Protein AF-A0A386AY82-F1 (afdb_monomer_lite)

Foldseek 3Di:
DQPQPFDWFFFFQPVLLVVVLVVLVVVLVVLCVVLVHDPVLLVDLVSVLVSQVVVPDPCSVVLSVLQDADPPPRGGDLDPVSVVCSCPVPVDDDDPRRVVSSVSSVVSVVSVQQSVLSVQQVVQADPRGHGWRWDCCDDVVNHIFTVSRTPVSHDPDPSRVVRRDHPPPDDDDDDDDPPVVLVVVCVVVVPPVSVVCVVVVHDPVVVVVVVD

Structure (mmCIF, N/CA/C/O backbone):
data_AF-A0A386AY82-F1
#
_entry.id   AF-A0A386AY82-F1
#
loop_
_atom_site.group_PDB
_atom_site.id
_atom_site.type_symbol
_atom_site.label_atom_id
_atom_site.label_alt_id
_atom_site.label_comp_id
_atom_site.label_asym_id
_atom_site.label_entity_id
_atom_site.label_seq_id
_atom_site.pdbx_PDB_ins_code
_atom_site.Cartn_x
_atom_site.Cartn_y
_atom_site.Cartn_z
_atom_site.occupancy
_atom_site.B_iso_or_equiv
_atom_site.auth_seq_id
_atom_site.auth_comp_id
_atom_site.auth_asym_id
_atom_site.auth_atom_id
_atom_site.pdbx_PDB_model_num
ATOM 1 N N . MET A 1 1 ? -18.545 13.809 -19.427 1.00 38.91 1 MET A N 1
ATOM 2 C CA . MET A 1 1 ? -19.566 12.811 -19.806 1.00 38.91 1 MET A CA 1
ATOM 3 C C . MET A 1 1 ? -19.005 11.446 -19.431 1.00 38.91 1 MET A C 1
ATOM 5 O O . MET A 1 1 ? -18.115 10.969 -20.116 1.00 38.91 1 MET A O 1
ATOM 9 N N . PHE A 1 2 ? -19.396 10.885 -18.283 1.00 47.47 2 PHE A N 1
ATOM 10 C CA . PHE A 1 2 ? -18.975 9.532 -17.908 1.00 47.47 2 PHE A CA 1
ATOM 11 C C . PHE A 1 2 ? -19.868 8.563 -18.677 1.00 47.47 2 PHE A C 1
ATOM 13 O O . PHE A 1 2 ? -21.073 8.533 -18.432 1.00 47.47 2 PHE A O 1
ATOM 20 N N . VAL A 1 3 ? -19.319 7.820 -19.637 1.00 43.50 3 VAL A N 1
ATOM 21 C CA . VAL A 1 3 ? -20.054 6.690 -20.210 1.00 43.50 3 VAL A CA 1
ATOM 22 C C . VAL A 1 3 ? -20.162 5.669 -19.081 1.00 43.50 3 VAL A C 1
ATOM 24 O O . VAL A 1 3 ? -19.146 5.165 -18.607 1.00 43.50 3 VAL A O 1
ATOM 27 N N . GLY A 1 4 ? -21.376 5.449 -18.576 1.00 47.84 4 GLY A N 1
ATOM 28 C CA . GLY A 1 4 ? -21.656 4.522 -17.482 1.00 47.84 4 GLY A CA 1
ATOM 29 C C . GLY A 1 4 ? -21.489 3.076 -17.932 1.00 47.84 4 GLY A C 1
ATOM 30 O O . GLY A 1 4 ? -22.467 2.351 -18.046 1.00 47.84 4 GLY A O 1
ATOM 31 N N . ILE A 1 5 ? -20.258 2.659 -18.222 1.00 52.34 5 ILE A N 1
ATOM 32 C CA . ILE A 1 5 ? -19.927 1.255 -18.445 1.00 52.34 5 ILE A CA 1
ATOM 33 C C . ILE A 1 5 ? -19.782 0.630 -17.060 1.00 52.34 5 ILE A C 1
ATOM 35 O O . ILE A 1 5 ? -18.704 0.617 -16.467 1.00 52.34 5 ILE A O 1
ATOM 39 N N . THR A 1 6 ? -20.890 0.155 -16.502 1.00 55.31 6 THR A N 1
ATOM 40 C CA . THR A 1 6 ? -20.874 -0.712 -15.326 1.00 55.31 6 THR A CA 1
ATOM 41 C C . THR A 1 6 ? -20.584 -2.134 -15.792 1.00 55.31 6 THR A C 1
ATOM 43 O O . THR A 1 6 ? -21.477 -2.896 -16.154 1.00 55.31 6 THR A O 1
ATOM 46 N N . LEU A 1 7 ? -19.300 -2.502 -15.819 1.00 62.91 7 LEU A N 1
ATOM 47 C CA . LEU A 1 7 ? -18.918 -3.910 -15.939 1.00 62.91 7 LEU A CA 1
ATOM 48 C C . LEU A 1 7 ? -19.494 -4.682 -14.743 1.00 62.91 7 LEU A C 1
ATOM 50 O O . LEU A 1 7 ? -19.556 -4.153 -13.630 1.00 62.91 7 LEU A O 1
ATOM 54 N N . ARG A 1 8 ? -19.937 -5.922 -14.980 1.00 67.50 8 ARG A N 1
ATOM 55 C CA . ARG A 1 8 ? -20.526 -6.791 -13.951 1.00 67.50 8 ARG A CA 1
ATOM 56 C C . ARG A 1 8 ? -19.577 -6.864 -12.746 1.00 67.50 8 ARG A C 1
ATOM 58 O O . ARG A 1 8 ? -18.404 -7.195 -12.916 1.00 67.50 8 ARG A O 1
ATOM 65 N N . GLY A 1 9 ? -20.075 -6.511 -11.560 1.00 71.69 9 GLY A N 1
ATOM 66 C CA . GLY A 1 9 ? -19.282 -6.506 -10.333 1.00 71.69 9 GLY A CA 1
ATOM 67 C C . GLY A 1 9 ? -18.745 -7.897 -9.991 1.00 71.69 9 GLY A C 1
ATOM 68 O O . GLY A 1 9 ? -19.366 -8.914 -10.307 1.00 71.69 9 GLY A O 1
ATOM 69 N N . LEU A 1 10 ? -17.576 -7.949 -9.350 1.00 84.94 10 LEU A N 1
ATOM 70 C CA . LEU A 1 10 ? -16.993 -9.202 -8.863 1.00 84.94 10 LEU A CA 1
ATOM 71 C C . LEU A 1 10 ? -17.684 -9.637 -7.572 1.00 84.94 10 LEU A C 1
ATOM 73 O O . LEU A 1 10 ? -18.033 -8.799 -6.747 1.00 84.94 10 LEU A O 1
ATOM 77 N N . ARG A 1 11 ? -17.864 -10.943 -7.368 1.00 89.81 11 ARG A N 1
ATOM 78 C CA . ARG A 1 11 ? -18.430 -11.438 -6.111 1.00 89.81 11 ARG A CA 1
ATOM 79 C C . ARG A 1 11 ? -17.431 -11.230 -4.971 1.00 89.81 11 ARG A C 1
ATOM 81 O O . ARG A 1 11 ? -16.243 -11.514 -5.109 1.00 89.81 11 ARG A O 1
ATOM 88 N N . VAL A 1 12 ? -17.940 -10.745 -3.850 1.00 91.56 12 VAL A N 1
ATOM 89 C CA . VAL A 1 12 ? -17.204 -10.452 -2.624 1.00 91.56 12 VAL A CA 1
ATOM 90 C C . VAL A 1 12 ? -17.831 -11.238 -1.476 1.00 91.56 12 VAL A C 1
ATOM 92 O O . VAL A 1 12 ? -19.049 -11.265 -1.339 1.00 91.56 12 VAL A O 1
ATOM 95 N N . ASP A 1 13 ? -17.008 -11.888 -0.661 1.00 92.19 13 ASP A N 1
ATOM 96 C CA . ASP A 1 13 ? -17.429 -12.522 0.587 1.00 92.19 13 ASP A CA 1
ATOM 97 C C . ASP A 1 13 ? -17.560 -11.472 1.697 1.00 92.19 13 ASP A C 1
ATOM 99 O O . ASP A 1 13 ? -16.570 -11.048 2.292 1.00 92.19 13 ASP A O 1
ATOM 103 N N . GLU A 1 14 ? -18.786 -11.031 1.978 1.00 89.31 14 GLU A N 1
ATOM 104 C CA . GLU A 1 14 ? -19.054 -10.015 3.003 1.00 89.31 14 GLU A CA 1
ATOM 105 C C . GLU A 1 14 ? -18.580 -10.438 4.404 1.00 89.31 14 GLU A C 1
ATOM 107 O O . GLU A 1 14 ? -18.068 -9.601 5.151 1.00 89.31 14 GLU A O 1
ATOM 112 N N . ASN A 1 15 ? -18.660 -11.728 4.749 1.00 91.50 15 ASN A N 1
ATOM 113 C CA . ASN A 1 15 ? -18.187 -12.222 6.044 1.00 91.50 15 ASN A CA 1
ATOM 114 C C . ASN A 1 15 ? -16.661 -12.152 6.132 1.00 91.50 15 ASN A C 1
ATOM 116 O O . ASN A 1 15 ? -16.117 -11.654 7.120 1.00 91.50 15 ASN A O 1
ATOM 120 N N . GLY A 1 16 ? -15.972 -12.600 5.080 1.00 92.25 16 GLY A N 1
ATOM 121 C CA . GLY A 1 16 ? -14.522 -12.468 4.963 1.00 92.25 16 GLY A CA 1
ATOM 122 C C . GLY A 1 16 ? -14.066 -11.007 4.990 1.00 92.25 16 GLY A C 1
ATOM 123 O O . GLY A 1 16 ? -13.063 -10.684 5.625 1.00 92.25 16 GLY A O 1
ATOM 124 N N . LEU A 1 17 ? -14.831 -10.105 4.367 1.00 91.81 17 LEU A N 1
ATOM 125 C CA . LEU A 1 17 ? -14.551 -8.671 4.366 1.00 91.81 17 LEU A CA 1
ATOM 126 C C . LEU A 1 17 ? -14.674 -8.056 5.763 1.00 91.81 17 LEU A C 1
ATOM 128 O O . LEU A 1 17 ? -13.805 -7.287 6.167 1.00 91.81 17 LEU A O 1
ATOM 132 N N . ASN A 1 18 ? -15.736 -8.397 6.497 1.00 92.50 18 ASN A N 1
ATOM 133 C CA . ASN A 1 18 ? -15.942 -7.933 7.869 1.00 92.50 18 ASN A CA 1
ATOM 134 C C . ASN A 1 18 ? -14.833 -8.445 8.788 1.00 92.50 18 ASN A C 1
ATOM 136 O O . ASN A 1 18 ? -14.205 -7.650 9.480 1.00 92.50 18 ASN A O 1
ATOM 140 N N . LYS A 1 19 ? -14.502 -9.738 8.691 1.00 94.00 19 LYS A N 1
ATOM 141 C CA . LYS A 1 19 ? -13.393 -10.336 9.439 1.00 94.00 19 LYS A CA 1
ATOM 142 C C . LYS A 1 19 ? -12.065 -9.631 9.157 1.00 94.00 19 LYS A C 1
ATOM 144 O O . LYS A 1 19 ? -11.333 -9.309 10.086 1.00 94.00 19 LYS A O 1
ATOM 149 N N . PHE A 1 20 ? -11.770 -9.347 7.888 1.00 93.62 20 PHE A N 1
ATOM 150 C CA . PHE A 1 20 ? -10.576 -8.595 7.505 1.00 93.62 20 PHE A CA 1
ATOM 151 C C . PHE A 1 20 ? -10.553 -7.197 8.142 1.00 93.62 20 PHE A C 1
ATOM 153 O O . PHE A 1 20 ? -9.520 -6.758 8.644 1.00 93.62 20 PHE A O 1
ATOM 160 N N . VAL A 1 21 ? -11.684 -6.485 8.129 1.00 93.38 21 VAL A N 1
ATOM 161 C CA . VAL A 1 21 ? -11.788 -5.161 8.758 1.00 93.38 21 VAL A CA 1
ATOM 162 C C . VAL A 1 21 ? -11.545 -5.255 10.261 1.00 93.38 21 VAL A C 1
ATOM 164 O O . VAL A 1 21 ? -10.769 -4.453 10.777 1.00 93.38 21 VAL A O 1
ATOM 167 N N . ASP A 1 22 ? -12.137 -6.236 10.938 1.00 93.88 22 ASP A N 1
ATOM 168 C CA . ASP A 1 22 ? -11.963 -6.445 12.377 1.00 93.88 22 ASP A CA 1
ATOM 169 C C . ASP A 1 22 ? -10.497 -6.742 12.725 1.00 93.88 22 ASP A C 1
ATOM 171 O O . ASP A 1 22 ? -9.925 -6.077 13.588 1.00 93.88 22 ASP A O 1
ATOM 175 N N . GLU A 1 23 ? -9.845 -7.648 11.989 1.00 93.69 23 GLU A N 1
ATOM 176 C CA . GLU A 1 23 ? -8.419 -7.966 12.153 1.00 93.69 23 GLU A CA 1
ATOM 177 C C . GLU A 1 23 ? -7.533 -6.723 11.988 1.00 93.69 23 GLU A C 1
ATOM 179 O O . GLU A 1 23 ? -6.648 -6.458 12.807 1.00 93.69 23 GLU A O 1
ATOM 184 N N . GLN A 1 24 ? -7.788 -5.920 10.951 1.00 92.56 24 GLN A N 1
ATOM 185 C CA . GLN A 1 24 ? -7.043 -4.685 10.714 1.00 92.56 24 GLN A CA 1
ATOM 186 C C . GLN A 1 24 ? -7.337 -3.614 11.772 1.00 92.56 24 GLN A C 1
ATOM 188 O O . GLN A 1 24 ? -6.449 -2.835 12.113 1.00 92.56 24 GLN A O 1
ATOM 193 N N . GLN A 1 25 ? -8.549 -3.565 12.328 1.00 93.31 25 GLN A N 1
ATOM 194 C CA . GLN A 1 25 ? -8.880 -2.662 13.432 1.00 93.31 25 GLN A CA 1
ATOM 195 C C . GLN A 1 25 ? -8.195 -3.071 14.736 1.00 93.31 25 GLN A C 1
ATOM 197 O O . GLN A 1 25 ? -7.697 -2.197 15.443 1.00 93.31 25 GLN A O 1
ATOM 202 N N . THR A 1 26 ? -8.117 -4.368 15.038 1.00 93.88 26 THR A N 1
ATOM 203 C CA . THR A 1 26 ? -7.347 -4.869 16.182 1.00 93.88 26 THR A CA 1
ATOM 204 C C . THR A 1 26 ? -5.870 -4.534 16.019 1.00 93.88 26 THR A C 1
ATOM 206 O O . THR A 1 26 ? -5.278 -3.953 16.925 1.00 93.88 26 THR A O 1
ATOM 209 N N . GLN A 1 27 ? -5.294 -4.801 14.842 1.00 91.81 27 GLN A N 1
ATOM 210 C CA . GLN A 1 27 ? -3.908 -4.445 14.543 1.00 91.81 27 GLN A CA 1
ATOM 211 C C . GLN A 1 27 ? -3.669 -2.936 14.674 1.00 91.81 27 GLN A C 1
ATOM 213 O O . GLN A 1 27 ? -2.675 -2.515 15.260 1.00 91.81 27 GLN A O 1
ATOM 218 N N . LEU A 1 28 ? -4.588 -2.114 14.162 1.00 92.31 28 LEU A N 1
ATOM 219 C CA . LEU A 1 28 ? -4.514 -0.664 14.294 1.00 92.31 28 LEU A CA 1
ATOM 220 C C . LEU A 1 28 ? -4.487 -0.239 15.764 1.00 92.31 28 LEU A C 1
ATOM 222 O O . LEU A 1 28 ? -3.670 0.603 16.124 1.00 92.31 28 LEU A O 1
ATOM 226 N N . GLN A 1 29 ? -5.349 -0.818 16.603 1.00 91.31 29 GLN A N 1
ATOM 227 C CA . GLN A 1 29 ? -5.393 -0.498 18.027 1.00 91.31 29 GLN A CA 1
ATOM 228 C C . GLN A 1 29 ? -4.091 -0.892 18.732 1.00 91.31 29 GLN A C 1
ATOM 230 O O . GLN A 1 29 ? -3.525 -0.069 19.440 1.00 91.31 29 GLN A O 1
ATOM 235 N N . THR A 1 30 ? -3.560 -2.088 18.466 1.00 91.44 30 THR A N 1
ATOM 236 C CA . THR A 1 30 ? -2.274 -2.528 19.026 1.00 91.44 30 THR A CA 1
ATOM 237 C C . THR A 1 30 ? -1.139 -1.568 18.672 1.00 91.44 30 THR A C 1
ATOM 239 O O . THR A 1 30 ? -0.363 -1.178 19.538 1.00 91.44 30 THR A O 1
ATOM 242 N N . GLU A 1 31 ? -1.045 -1.141 17.412 1.00 89.00 31 GLU A N 1
ATOM 243 C CA . GLU A 1 31 ? 0.008 -0.215 16.983 1.00 89.00 31 GLU A CA 1
ATOM 244 C C . GLU A 1 31 ? -0.177 1.194 17.574 1.00 89.00 31 GLU A C 1
ATOM 246 O O . GLU A 1 31 ? 0.807 1.852 17.919 1.00 89.00 31 GLU A O 1
ATOM 251 N N . LEU A 1 32 ? -1.425 1.654 17.733 1.00 89.31 32 LEU A N 1
ATOM 252 C CA . LEU A 1 32 ? -1.748 2.910 18.417 1.00 89.31 32 LEU A CA 1
ATOM 253 C C . LEU A 1 32 ? -1.325 2.871 19.891 1.00 89.31 32 LEU A C 1
ATOM 255 O O . LEU A 1 32 ? -0.676 3.813 20.353 1.00 89.31 32 LEU A O 1
ATOM 259 N N . ASP A 1 33 ? -1.622 1.772 20.588 1.00 88.81 33 ASP A N 1
ATOM 260 C CA . ASP A 1 33 ? -1.243 1.551 21.986 1.00 88.81 33 ASP A CA 1
ATOM 261 C C . ASP A 1 33 ? 0.286 1.497 22.136 1.00 88.81 33 ASP A C 1
ATOM 263 O O . ASP A 1 33 ? 0.849 2.145 23.017 1.00 88.81 33 ASP A O 1
ATOM 267 N N . CYS A 1 34 ? 0.989 0.819 21.220 1.00 85.19 34 CYS A N 1
ATOM 268 C CA . CYS A 1 34 ? 2.456 0.774 21.197 1.00 85.19 34 CYS A CA 1
ATOM 269 C C . CYS A 1 34 ? 3.118 2.134 20.917 1.00 85.19 34 CYS A C 1
ATOM 271 O O . CYS A 1 34 ? 4.262 2.349 21.320 1.00 85.19 34 CYS A O 1
ATOM 273 N N . LEU A 1 35 ? 2.442 3.036 20.202 1.00 83.25 35 LEU A N 1
ATOM 274 C CA . LEU A 1 35 ? 2.878 4.423 19.994 1.00 83.25 35 LEU A CA 1
ATOM 275 C C . LEU A 1 35 ? 2.404 5.368 21.110 1.00 83.25 35 LEU A C 1
ATOM 277 O O . LEU A 1 35 ? 2.786 6.541 21.123 1.00 83.25 35 LEU A O 1
ATOM 281 N N . GLY A 1 36 ? 1.548 4.887 22.016 1.00 84.44 36 GLY A N 1
ATOM 282 C CA . GLY A 1 36 ? 0.899 5.686 23.050 1.00 84.44 36 GLY A CA 1
ATOM 283 C C . GLY A 1 36 ? 0.005 6.793 22.491 1.00 84.44 36 GLY A C 1
ATOM 284 O O . GLY A 1 36 ? -0.171 7.814 23.149 1.00 84.44 36 GLY A O 1
ATOM 285 N N . CYS A 1 37 ? -0.509 6.648 21.266 1.00 84.75 37 CYS A N 1
ATOM 286 C CA . CYS A 1 37 ? -1.218 7.711 20.555 1.00 84.75 37 CYS A CA 1
ATOM 287 C C . CYS A 1 37 ? -2.669 7.335 20.243 1.00 84.75 37 CYS A C 1
ATOM 289 O O . CYS A 1 37 ? -3.034 6.174 20.095 1.00 84.75 37 CYS A O 1
ATOM 291 N N . THR A 1 38 ? -3.516 8.346 20.099 1.00 87.88 38 THR A N 1
ATOM 292 C CA . THR A 1 38 ? -4.919 8.186 19.712 1.00 87.88 38 THR A CA 1
ATOM 293 C C . THR A 1 38 ? -5.098 8.306 18.201 1.00 87.88 38 THR A C 1
ATOM 295 O O . THR A 1 38 ? -4.353 9.001 17.503 1.00 87.88 38 THR A O 1
ATOM 298 N N . LEU A 1 39 ? -6.1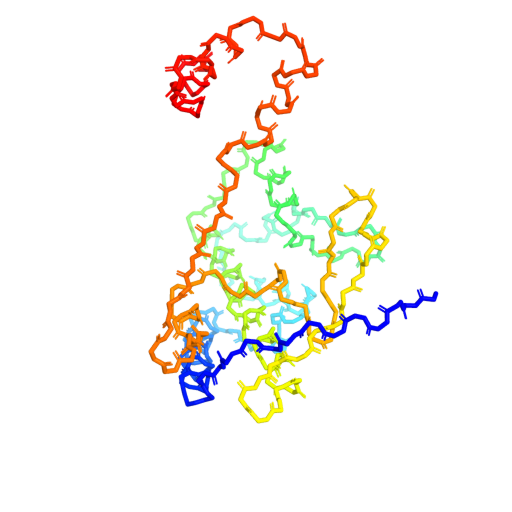84 7.726 17.684 1.00 84.19 39 LEU A N 1
ATOM 299 C CA . LEU A 1 39 ? -6.560 7.851 16.273 1.00 84.19 39 LEU A CA 1
ATOM 300 C C . LEU A 1 39 ? -6.694 9.320 15.820 1.00 84.19 39 LEU A C 1
ATOM 302 O O . LEU A 1 39 ? -6.373 9.663 14.681 1.00 84.19 39 LEU A O 1
ATOM 306 N N . GLN A 1 40 ? -7.153 10.215 16.702 1.00 84.50 40 GLN A N 1
ATOM 307 C CA . GLN A 1 40 ? -7.250 11.643 16.391 1.00 84.50 40 GLN A CA 1
ATOM 308 C C . GLN A 1 40 ? -5.880 12.311 16.245 1.00 84.50 40 GLN A C 1
ATOM 310 O O . GLN A 1 40 ? -5.743 13.234 15.440 1.00 84.50 40 GLN A O 1
ATOM 315 N N . GLN A 1 41 ? -4.885 11.870 17.020 1.00 83.69 41 GLN A N 1
ATOM 316 C CA . GLN A 1 41 ? -3.528 12.399 16.934 1.00 83.69 41 GLN A CA 1
ATOM 317 C C . GLN A 1 41 ? -2.862 11.982 15.623 1.00 83.69 41 GLN A C 1
ATOM 319 O O . GLN A 1 41 ? -2.288 12.828 14.948 1.00 83.69 41 GLN A O 1
ATOM 324 N N . VAL A 1 42 ? -3.025 10.729 15.192 1.00 81.81 42 VAL A N 1
ATOM 325 C CA . VAL A 1 42 ? -2.407 10.231 13.948 1.00 81.81 42 VAL A CA 1
ATOM 326 C C . VAL A 1 42 ? -3.017 10.848 12.685 1.00 81.81 42 VAL A C 1
ATOM 328 O O . VAL A 1 42 ? -2.316 11.073 11.696 1.00 81.81 42 VAL A O 1
ATOM 331 N N . ASN A 1 43 ? -4.313 11.166 12.714 1.00 82.00 43 ASN A N 1
ATOM 332 C CA . ASN A 1 43 ? -5.008 11.784 11.581 1.00 82.00 43 ASN A CA 1
ATOM 333 C C . ASN A 1 43 ? -4.609 13.244 11.318 1.00 82.00 43 ASN A C 1
ATOM 335 O O . ASN A 1 43 ? -4.928 13.780 10.258 1.00 82.00 43 ASN A O 1
ATOM 339 N N . SER A 1 44 ? -3.922 13.903 12.255 1.00 84.56 44 SER A N 1
ATOM 340 C CA . SER A 1 44 ? -3.467 15.283 12.098 1.00 84.56 44 SER A CA 1
ATOM 341 C C . SER A 1 44 ? -1.956 15.355 12.233 1.00 84.56 44 SER A C 1
ATOM 343 O O . SER A 1 44 ? -1.410 15.086 13.297 1.00 84.56 44 SER A O 1
ATOM 345 N N . SER A 1 45 ? -1.271 15.808 11.181 1.00 81.00 45 SER A N 1
ATOM 346 C CA . SER A 1 45 ? 0.187 15.977 11.207 1.00 81.00 45 SER A CA 1
ATOM 347 C C . SER A 1 45 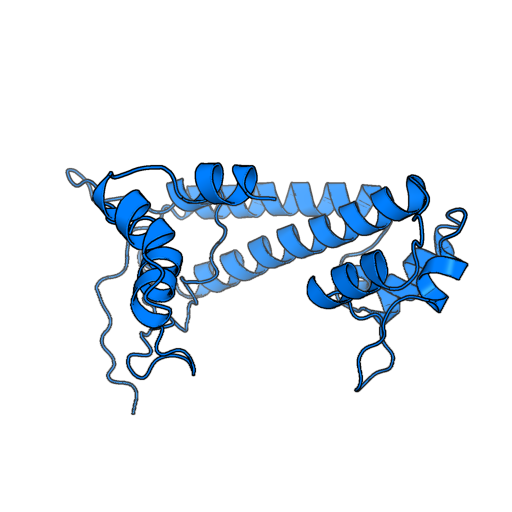? 0.664 16.873 12.359 1.00 81.00 45 SER A C 1
ATOM 349 O O . SER A 1 45 ? 1.733 16.632 12.904 1.00 81.00 45 SER A O 1
ATOM 351 N N . GLN A 1 46 ? -0.133 17.870 12.767 1.00 83.81 46 GLN A N 1
ATOM 352 C CA . GLN A 1 46 ? 0.186 18.747 13.904 1.00 83.81 46 GLN A CA 1
ATOM 353 C C . GLN A 1 46 ? 0.053 18.025 15.246 1.00 83.81 46 GLN A C 1
ATOM 355 O O . GLN A 1 46 ? 0.924 18.145 16.103 1.00 83.81 46 GLN A O 1
ATOM 360 N N . LYS A 1 47 ? -1.031 17.260 15.433 1.00 86.88 47 LYS A N 1
ATOM 361 C CA . LYS A 1 47 ? -1.247 16.505 16.674 1.00 86.88 47 LYS A CA 1
ATOM 362 C C . LYS A 1 47 ? -0.248 15.354 16.811 1.00 86.88 47 LYS A C 1
ATOM 364 O O . LYS A 1 47 ? 0.201 15.085 17.919 1.00 86.88 47 LYS A O 1
ATOM 369 N N . LEU A 1 48 ? 0.125 14.720 15.698 1.00 84.62 48 LEU A N 1
ATOM 370 C CA . LEU A 1 48 ? 1.174 13.707 15.666 1.00 84.62 48 LEU A CA 1
ATOM 371 C C . LEU A 1 48 ? 2.536 14.309 16.027 1.00 84.62 48 LEU A C 1
ATOM 373 O O . LEU A 1 48 ? 3.240 13.734 16.845 1.00 84.62 48 LEU A O 1
ATOM 377 N N . GLU A 1 49 ? 2.891 15.475 15.478 1.00 85.12 49 GLU A N 1
ATOM 378 C CA . GLU A 1 49 ? 4.130 16.167 15.859 1.00 85.12 49 GLU A CA 1
ATOM 379 C C . GLU A 1 49 ? 4.164 16.475 17.360 1.00 85.12 49 GLU A C 1
ATOM 381 O O . GLU A 1 49 ? 5.160 16.192 18.022 1.00 85.12 49 GLU A O 1
ATOM 386 N N . ALA A 1 50 ? 3.073 17.024 17.904 1.00 85.94 50 ALA A N 1
ATOM 387 C CA . ALA A 1 50 ? 2.975 17.325 19.328 1.00 85.94 50 ALA A CA 1
ATOM 388 C C . ALA A 1 50 ? 3.156 16.066 20.191 1.00 85.94 50 ALA A C 1
ATOM 390 O O . ALA A 1 50 ? 3.877 16.106 21.184 1.00 85.94 50 ALA A O 1
ATOM 391 N N . HIS A 1 51 ? 2.560 14.944 19.778 1.00 85.75 51 HIS A N 1
ATOM 392 C CA . HIS A 1 51 ? 2.716 13.656 20.455 1.00 85.75 51 HIS A CA 1
ATOM 393 C C . HIS A 1 51 ? 4.159 13.139 20.400 1.00 85.75 51 HIS A C 1
ATOM 395 O O . HIS A 1 51 ? 4.717 12.753 21.421 1.00 85.75 51 HIS A O 1
ATOM 401 N N . LEU A 1 52 ? 4.807 13.194 19.233 1.00 82.31 52 LEU A N 1
ATOM 402 C CA . LEU A 1 52 ? 6.195 12.744 19.074 1.00 82.31 52 LEU A CA 1
ATOM 403 C C . LEU A 1 52 ? 7.176 13.545 19.945 1.00 82.31 52 LEU A C 1
ATOM 405 O O . LEU A 1 52 ? 8.126 12.967 20.466 1.00 82.31 52 LEU A O 1
ATOM 409 N N . ARG A 1 53 ? 6.928 14.845 20.159 1.00 83.44 53 ARG A N 1
ATOM 410 C CA . ARG A 1 53 ? 7.714 15.668 21.098 1.00 83.44 53 ARG A CA 1
ATOM 411 C C . ARG A 1 53 ? 7.509 15.260 22.557 1.00 83.44 53 ARG A C 1
ATOM 413 O O . ARG A 1 53 ? 8.438 15.335 23.349 1.00 83.44 53 ARG A O 1
ATOM 420 N N . GLN A 1 54 ? 6.306 14.813 22.918 1.00 85.00 54 GLN A N 1
ATOM 421 C CA . GLN A 1 54 ? 5.990 14.381 24.283 1.00 85.00 54 GLN A CA 1
ATOM 422 C C . GLN A 1 54 ? 6.625 13.035 24.651 1.00 85.00 54 GLN A C 1
ATOM 424 O O . GLN A 1 54 ? 6.881 12.798 25.827 1.00 85.00 54 GLN A O 1
ATOM 429 N N . LEU A 1 55 ? 6.917 12.171 23.671 1.00 77.69 55 LEU A N 1
ATOM 430 C CA . LEU A 1 55 ? 7.494 10.840 23.905 1.00 77.69 55 LEU A CA 1
ATOM 431 C C . LEU A 1 55 ? 8.943 10.861 24.434 1.00 77.69 55 LEU A C 1
ATOM 433 O O . LEU A 1 55 ? 9.479 9.800 24.740 1.00 77.69 55 LEU A O 1
ATOM 437 N N . ASN A 1 56 ? 9.570 12.040 24.560 1.00 73.88 56 ASN A N 1
ATOM 438 C CA . ASN A 1 56 ? 10.919 12.255 25.104 1.00 73.88 56 ASN A CA 1
ATOM 439 C C . ASN A 1 56 ? 11.975 11.267 24.561 1.00 73.88 56 ASN A C 1
ATOM 441 O O . ASN A 1 56 ? 12.849 10.786 25.283 1.00 73.88 56 ASN A O 1
ATOM 445 N N . ILE A 1 57 ? 11.862 10.933 23.272 1.00 79.25 57 ILE A N 1
ATOM 446 C CA . ILE A 1 57 ? 12.779 10.030 22.575 1.00 79.25 57 ILE A CA 1
ATOM 447 C C . ILE A 1 57 ? 14.083 10.781 22.301 1.00 79.25 57 ILE A C 1
ATOM 449 O O . ILE A 1 57 ? 14.073 11.891 21.759 1.00 79.25 57 ILE A O 1
ATOM 453 N N . ASN A 1 58 ? 15.218 10.159 22.623 1.00 76.62 58 ASN A N 1
ATOM 454 C CA . ASN A 1 58 ? 16.527 10.765 22.406 1.00 76.62 58 ASN A CA 1
ATOM 455 C C . ASN A 1 58 ? 16.741 11.105 20.918 1.00 76.62 58 ASN A C 1
ATOM 457 O O . ASN A 1 58 ? 16.647 10.243 20.043 1.00 76.62 58 ASN A O 1
ATOM 461 N N . GLY A 1 59 ? 17.017 12.381 20.638 1.00 77.94 59 GLY A N 1
ATOM 462 C CA . GLY A 1 59 ? 17.239 12.902 19.290 1.00 77.94 59 GLY A CA 1
ATOM 463 C C . GLY A 1 59 ? 15.974 13.280 18.511 1.00 77.94 59 GLY A C 1
ATOM 464 O O . GLY A 1 59 ? 16.103 13.915 17.463 1.00 77.94 59 GLY A O 1
ATOM 465 N N . MET A 1 60 ? 14.767 12.983 19.010 1.00 82.81 60 MET A N 1
ATOM 466 C CA . MET A 1 60 ? 13.515 13.242 18.282 1.00 82.81 60 MET A CA 1
ATOM 467 C C . MET A 1 60 ? 13.278 14.733 18.029 1.00 82.81 60 MET A C 1
ATOM 469 O O . MET A 1 60 ? 12.894 15.111 16.926 1.00 82.81 60 MET A O 1
ATOM 473 N N . ASP A 1 61 ? 13.581 15.608 18.990 1.00 82.31 61 ASP A N 1
ATOM 474 C CA . ASP A 1 61 ? 13.423 17.054 18.788 1.00 82.31 61 ASP A CA 1
ATOM 475 C C . ASP A 1 61 ? 14.304 17.591 17.661 1.00 82.31 61 ASP A C 1
ATOM 477 O O . ASP A 1 61 ? 13.832 18.371 16.828 1.00 82.31 61 ASP A O 1
ATOM 481 N N . LYS A 1 62 ? 15.557 17.126 17.591 1.00 82.94 62 LYS A N 1
ATOM 482 C CA . LYS A 1 62 ? 16.478 17.466 16.502 1.00 82.94 62 LYS A CA 1
ATOM 483 C C . LYS A 1 62 ? 15.952 16.932 15.167 1.00 82.94 62 LYS A C 1
ATOM 485 O O . LYS A 1 62 ? 15.961 17.661 14.178 1.00 82.94 62 LYS A O 1
ATOM 490 N N . CYS A 1 63 ? 15.425 15.705 15.150 1.00 83.00 63 CYS A N 1
ATOM 491 C CA . CYS A 1 63 ? 14.800 15.125 13.959 1.00 83.00 63 CYS A CA 1
ATOM 492 C C . CYS A 1 63 ? 13.621 15.977 13.473 1.00 83.00 63 CYS A C 1
ATOM 494 O O . CYS A 1 63 ? 13.566 16.333 12.303 1.00 83.00 63 CYS A O 1
ATOM 496 N N . LEU A 1 64 ? 12.704 16.358 14.366 1.00 83.75 64 LEU A N 1
ATOM 497 C CA . LEU A 1 64 ? 11.501 17.130 14.030 1.00 83.75 64 LEU A CA 1
ATOM 498 C C . LEU A 1 64 ? 11.790 18.576 13.601 1.00 83.75 64 LEU A C 1
ATOM 500 O O . LEU A 1 64 ? 10.979 19.180 12.889 1.00 83.75 64 LEU A O 1
ATOM 504 N N . GLN A 1 65 ? 12.908 19.149 14.051 1.00 84.00 65 GLN A N 1
ATOM 505 C CA . GLN A 1 65 ? 13.389 20.457 13.596 1.00 84.00 65 GLN A CA 1
ATOM 506 C C . GLN A 1 65 ? 13.921 20.396 12.162 1.00 84.00 65 GLN A C 1
ATOM 508 O O . GLN A 1 65 ? 13.602 21.272 11.362 1.00 84.00 65 GLN A O 1
ATOM 513 N N . LEU A 1 66 ? 14.689 19.354 11.837 1.00 83.38 66 LEU A N 1
ATOM 514 C CA . LEU A 1 66 ? 15.273 19.152 10.508 1.00 83.38 66 LEU A CA 1
ATOM 515 C C . LEU A 1 66 ? 14.281 18.533 9.505 1.00 83.38 66 LEU A C 1
ATOM 517 O O . LEU A 1 66 ? 14.520 18.557 8.299 1.00 83.38 66 LEU A O 1
ATOM 521 N N . TRP A 1 67 ? 13.163 17.982 9.987 1.00 85.50 67 TRP A N 1
ATOM 522 C CA . TRP A 1 67 ? 12.192 17.278 9.156 1.00 85.50 67 TRP A CA 1
ATOM 523 C C . TRP A 1 67 ? 11.543 18.192 8.099 1.00 85.50 67 TRP A C 1
ATOM 525 O O . TRP A 1 67 ? 11.079 19.292 8.433 1.00 85.50 67 TRP A O 1
ATOM 535 N N . PRO A 1 68 ? 11.412 17.736 6.838 1.00 85.06 68 PRO A N 1
ATOM 536 C CA . PRO A 1 68 ? 10.812 18.522 5.766 1.00 85.06 68 PRO A CA 1
ATOM 537 C C . PRO A 1 68 ? 9.370 18.931 6.076 1.00 85.06 68 PRO A C 1
ATOM 539 O O . PRO A 1 68 ? 8.555 18.162 6.590 1.00 85.06 68 PRO A O 1
ATOM 542 N N . ARG A 1 69 ? 9.020 20.171 5.731 1.00 86.56 69 ARG A N 1
ATOM 543 C CA . ARG A 1 69 ? 7.692 20.740 5.990 1.00 86.56 69 ARG A CA 1
ATOM 544 C C . ARG A 1 69 ? 6.897 20.919 4.703 1.00 86.56 69 ARG A C 1
ATOM 546 O O . ARG A 1 69 ? 7.431 21.219 3.640 1.00 86.56 69 ARG A O 1
ATOM 553 N N . THR A 1 70 ? 5.582 20.779 4.816 1.00 83.25 70 THR A N 1
ATOM 554 C CA . THR A 1 70 ? 4.640 21.072 3.731 1.00 83.25 70 THR A CA 1
ATOM 555 C C . THR A 1 70 ? 4.636 22.566 3.389 1.00 83.25 70 THR A C 1
ATOM 557 O O . THR A 1 70 ? 4.643 23.417 4.282 1.00 83.25 70 THR A O 1
ATOM 560 N N . LYS A 1 71 ? 4.556 22.894 2.090 1.00 78.69 71 LYS A N 1
ATOM 561 C CA . LYS A 1 71 ? 4.574 24.283 1.585 1.00 78.69 71 LYS A CA 1
ATOM 562 C C . LYS A 1 71 ? 3.429 25.145 2.136 1.00 78.69 71 LYS A C 1
ATOM 564 O O . LYS A 1 71 ? 3.624 26.327 2.388 1.00 78.69 71 LYS A O 1
ATOM 569 N N . ASN A 1 72 ? 2.257 24.545 2.358 1.00 68.38 72 ASN A N 1
ATOM 570 C CA . ASN A 1 72 ? 1.023 25.290 2.629 1.00 68.38 72 ASN A CA 1
ATOM 571 C C . ASN A 1 72 ? 0.686 25.449 4.118 1.00 68.38 72 ASN A C 1
ATOM 573 O O . ASN A 1 72 ? -0.111 26.314 4.459 1.00 68.38 72 ASN A O 1
ATOM 577 N N . ALA A 1 73 ? 1.248 24.626 5.010 1.00 63.81 73 ALA A N 1
ATOM 578 C CA . ALA A 1 73 ? 0.817 24.606 6.412 1.00 63.81 73 ALA A CA 1
ATOM 579 C C . ALA A 1 73 ? 1.963 24.501 7.431 1.00 63.81 73 ALA A C 1
ATOM 581 O O . ALA A 1 73 ? 1.692 24.387 8.625 1.00 63.81 73 ALA A O 1
ATOM 582 N N . ARG A 1 74 ? 3.235 24.491 6.986 1.00 72.00 74 ARG A N 1
ATOM 583 C CA . ARG A 1 74 ? 4.428 24.235 7.830 1.00 72.00 74 ARG A CA 1
ATOM 584 C C . ARG A 1 74 ? 4.326 22.960 8.690 1.00 72.00 74 ARG A C 1
ATOM 586 O O . ARG A 1 74 ? 5.083 22.769 9.638 1.00 72.00 74 ARG A O 1
ATOM 593 N N . GLN A 1 75 ? 3.398 22.069 8.357 1.00 82.94 75 GLN A N 1
ATOM 594 C CA . GLN A 1 75 ? 3.216 20.775 9.008 1.00 82.94 75 GLN A CA 1
ATOM 595 C C . GLN A 1 75 ? 4.291 19.806 8.525 1.00 82.94 75 GLN A C 1
ATOM 597 O O . GLN A 1 75 ? 4.766 19.957 7.396 1.00 82.94 75 GLN A O 1
ATOM 602 N N . LEU A 1 76 ? 4.627 18.800 9.336 1.00 82.38 76 LEU A N 1
ATOM 603 C CA . LEU A 1 76 ? 5.507 17.709 8.913 1.00 82.38 76 LEU A CA 1
ATOM 604 C C . LEU A 1 76 ? 5.019 17.106 7.591 1.00 82.38 76 LEU A C 1
ATOM 606 O O . LEU A 1 76 ? 3.856 16.704 7.465 1.00 82.38 76 LEU A O 1
ATOM 610 N N . ALA A 1 77 ? 5.908 17.050 6.603 1.00 84.69 77 ALA A N 1
ATOM 611 C CA . ALA A 1 77 ? 5.663 16.329 5.368 1.00 84.69 77 ALA A CA 1
ATOM 612 C C . ALA A 1 77 ? 5.887 14.837 5.642 1.00 84.69 77 ALA A C 1
ATOM 614 O O . ALA A 1 77 ? 7.006 14.394 5.861 1.00 84.69 77 ALA A O 1
ATOM 615 N N . LEU A 1 78 ? 4.800 14.069 5.690 1.00 79.38 78 LEU A N 1
ATOM 616 C CA . LEU A 1 78 ? 4.817 12.645 6.053 1.00 79.38 78 LEU A CA 1
ATOM 617 C C . LEU A 1 78 ? 4.662 11.741 4.823 1.00 79.38 78 LEU A C 1
ATOM 619 O O . LEU A 1 78 ? 4.156 10.627 4.940 1.00 79.38 78 LEU A O 1
ATOM 623 N N . SER A 1 79 ? 5.018 12.254 3.644 1.00 79.88 79 SER A N 1
ATOM 624 C CA . SER A 1 79 ? 5.014 11.476 2.408 1.00 79.88 79 SER A CA 1
ATOM 625 C C . SER A 1 79 ? 6.291 10.643 2.294 1.00 79.88 79 SER A C 1
ATOM 627 O O . SER A 1 79 ? 7.290 10.924 2.961 1.00 79.88 79 SER A O 1
ATOM 629 N N . ALA A 1 80 ? 6.261 9.613 1.449 1.00 77.00 80 ALA A N 1
ATOM 630 C CA . ALA A 1 80 ? 7.434 8.779 1.202 1.00 77.00 80 ALA A CA 1
ATOM 631 C C . ALA A 1 80 ? 8.589 9.599 0.604 1.00 77.00 80 ALA A C 1
ATOM 633 O O . ALA A 1 80 ? 9.740 9.405 0.980 1.00 77.00 80 ALA A O 1
ATOM 634 N N . GLU A 1 81 ? 8.276 10.564 -0.261 1.00 81.12 81 GLU A N 1
ATOM 635 C CA . GLU A 1 81 ? 9.251 11.464 -0.884 1.00 81.12 81 GLU A CA 1
ATOM 636 C C . GLU A 1 81 ? 9.919 12.357 0.161 1.00 81.12 81 GLU A C 1
ATOM 638 O O . GLU A 1 81 ? 11.131 12.531 0.139 1.00 81.12 81 GLU A O 1
ATOM 643 N N . ALA A 1 82 ? 9.142 12.883 1.111 1.00 82.00 82 ALA A N 1
ATOM 644 C CA . ALA A 1 82 ? 9.669 13.694 2.199 1.00 82.00 82 ALA A CA 1
ATOM 645 C C . ALA A 1 82 ? 10.589 12.877 3.122 1.00 82.00 82 ALA A C 1
ATOM 647 O O . ALA A 1 82 ? 11.644 13.358 3.527 1.00 82.00 82 ALA A O 1
ATOM 648 N N . LEU A 1 83 ? 10.227 11.623 3.415 1.00 79.38 83 LEU A N 1
ATOM 649 C CA . LEU A 1 83 ? 11.097 10.712 4.159 1.00 79.38 83 LEU A CA 1
ATOM 650 C C . LEU A 1 83 ? 12.407 10.447 3.404 1.00 79.38 83 LEU A C 1
ATOM 652 O O . LEU A 1 83 ? 13.475 10.518 4.002 1.00 79.38 83 LEU A O 1
ATOM 656 N N . GLN A 1 84 ? 12.334 10.157 2.103 1.00 79.00 84 GLN A N 1
ATOM 657 C CA . GLN A 1 84 ? 13.524 9.936 1.281 1.00 79.00 84 GLN A CA 1
ATOM 658 C C . GLN A 1 84 ? 14.409 11.181 1.243 1.00 79.00 84 GLN A C 1
ATOM 660 O O . GLN A 1 84 ? 15.599 11.076 1.525 1.00 79.00 84 GLN A O 1
ATOM 665 N N . GLU A 1 85 ? 13.841 12.359 0.973 1.00 81.62 85 GLU A N 1
ATOM 666 C CA . GLU A 1 85 ? 14.594 13.615 0.995 1.00 81.62 85 GLU A CA 1
ATOM 667 C C . GLU A 1 85 ? 15.314 13.783 2.337 1.00 81.62 85 GLU A C 1
ATOM 669 O O . GLU A 1 85 ? 16.511 14.044 2.356 1.00 81.62 85 GLU A O 1
ATOM 674 N N . PHE A 1 86 ? 14.624 13.558 3.457 1.00 82.12 86 PHE A N 1
ATOM 675 C CA . PHE A 1 86 ? 15.222 13.669 4.785 1.00 82.12 86 PHE A CA 1
ATOM 676 C C . PHE A 1 86 ? 16.396 12.701 5.003 1.00 82.12 86 PHE A C 1
ATOM 678 O O . PHE A 1 86 ? 17.443 13.114 5.497 1.00 82.12 86 PHE A O 1
ATOM 685 N N . LEU A 1 87 ? 16.250 11.435 4.600 1.00 78.44 87 LEU A N 1
ATOM 686 C CA . LEU A 1 87 ? 17.301 10.421 4.747 1.00 78.44 87 LEU A CA 1
ATOM 687 C C . LEU A 1 87 ? 18.542 10.725 3.891 1.00 78.44 87 LEU A C 1
ATOM 689 O O . LEU A 1 87 ? 19.659 10.449 4.323 1.00 78.44 87 LEU A O 1
ATOM 693 N N . PHE A 1 88 ? 18.364 11.301 2.699 1.00 77.19 88 PHE A N 1
ATOM 694 C CA . PHE A 1 88 ? 19.461 11.531 1.750 1.00 77.19 88 PHE A CA 1
ATOM 695 C C . PHE A 1 88 ? 20.122 12.913 1.857 1.00 77.19 88 PHE A C 1
ATOM 697 O O . PHE A 1 88 ? 21.217 13.095 1.331 1.00 77.19 88 PHE A O 1
ATOM 704 N N . LYS A 1 89 ? 19.491 13.896 2.510 1.00 72.00 89 LYS A N 1
ATOM 705 C CA . LYS A 1 89 ? 19.947 15.295 2.456 1.00 72.00 89 LYS A CA 1
ATOM 706 C C . LYS A 1 89 ? 21.173 15.607 3.313 1.00 72.00 89 LYS A C 1
ATOM 708 O O . LYS A 1 89 ? 21.915 16.506 2.940 1.00 72.00 89 LYS A O 1
ATOM 713 N N . GLU A 1 90 ? 21.416 14.899 4.422 1.00 58.22 90 GLU A N 1
ATOM 714 C CA . GLU A 1 90 ? 22.448 15.333 5.389 1.00 58.22 90 GLU A CA 1
ATOM 715 C C . GLU A 1 90 ? 23.317 14.230 6.030 1.00 58.22 90 GLU A C 1
ATOM 717 O O . GLU A 1 90 ? 23.931 14.483 7.064 1.00 58.22 90 GLU A O 1
ATOM 722 N N . ASN A 1 91 ? 23.402 13.005 5.484 1.00 60.91 91 ASN A N 1
ATOM 723 C CA . ASN A 1 91 ? 24.024 11.869 6.208 1.00 60.91 91 ASN A CA 1
ATOM 724 C C . ASN A 1 91 ? 23.484 11.750 7.652 1.00 60.91 91 ASN A C 1
ATOM 726 O O . ASN A 1 91 ? 24.190 11.368 8.588 1.00 60.91 91 ASN A O 1
ATOM 730 N N . PHE A 1 92 ? 22.227 12.154 7.850 1.00 66.81 92 PHE A N 1
ATOM 731 C CA . PHE A 1 92 ? 21.629 12.244 9.165 1.00 66.81 92 PHE A CA 1
ATOM 732 C C . PHE A 1 92 ? 21.221 10.840 9.605 1.00 66.81 92 PHE A C 1
ATOM 734 O O . PHE A 1 92 ? 20.213 10.291 9.160 1.00 66.81 92 PHE A O 1
ATOM 741 N N . CYS A 1 93 ? 22.018 10.247 10.489 1.00 67.50 93 CYS A N 1
ATOM 742 C CA . CYS A 1 93 ? 21.681 8.973 11.102 1.00 67.50 93 CYS A CA 1
ATOM 743 C C . CYS A 1 93 ? 20.601 9.193 12.165 1.00 67.50 93 CYS A C 1
ATOM 745 O O . CYS A 1 93 ? 20.872 9.694 13.257 1.00 67.50 93 CYS A O 1
ATOM 747 N N . LEU A 1 94 ? 19.368 8.797 11.847 1.00 74.00 94 LEU A N 1
ATOM 748 C CA . LEU A 1 94 ? 18.309 8.652 12.841 1.00 74.00 94 LEU A CA 1
ATOM 749 C C . LEU A 1 94 ? 18.760 7.650 13.913 1.00 74.00 94 LEU A C 1
ATOM 751 O O . LEU A 1 94 ? 19.230 6.564 13.564 1.00 74.00 94 LEU A O 1
ATOM 755 N N . SER A 1 95 ? 18.575 7.983 15.194 1.00 81.62 95 SER A N 1
ATOM 756 C CA . SER A 1 95 ? 18.748 7.007 16.277 1.00 81.62 95 SER A CA 1
ATOM 757 C C . SER A 1 95 ? 17.789 5.831 16.087 1.00 81.62 95 SER A C 1
ATOM 759 O O . SER A 1 95 ? 16.729 5.984 15.469 1.00 81.62 95 SER A O 1
ATOM 761 N N . HIS A 1 96 ? 18.150 4.658 16.608 1.00 81.50 96 HIS A N 1
ATOM 762 C CA . HIS A 1 96 ? 17.324 3.455 16.490 1.00 81.50 96 HIS A CA 1
ATOM 763 C C . HIS A 1 96 ? 15.896 3.709 16.998 1.00 81.50 96 HIS A C 1
ATOM 765 O O . HIS A 1 96 ? 14.918 3.363 16.341 1.00 81.50 96 HIS A O 1
ATOM 771 N N . GLU A 1 97 ? 15.768 4.427 18.111 1.00 82.75 97 GLU A N 1
ATOM 772 C CA . GLU A 1 97 ? 14.494 4.775 18.733 1.00 82.75 97 GLU A CA 1
ATOM 773 C C . GLU A 1 97 ? 13.653 5.712 17.849 1.00 82.75 97 GLU A C 1
ATOM 775 O O . GLU A 1 97 ? 12.436 5.547 17.740 1.00 82.75 97 GLU A O 1
ATOM 780 N N . CYS A 1 98 ? 14.286 6.675 17.165 1.00 81.25 98 CYS A N 1
ATOM 781 C CA . CYS A 1 98 ? 13.587 7.533 16.208 1.00 81.25 98 CYS A CA 1
ATOM 782 C C . CYS A 1 98 ? 13.116 6.736 14.984 1.00 81.25 98 CYS A C 1
ATOM 784 O O . CYS A 1 98 ? 11.983 6.920 14.534 1.00 81.25 98 CYS A O 1
ATOM 786 N N . GLN A 1 99 ? 13.958 5.841 14.454 1.00 80.94 99 GLN A N 1
ATOM 787 C CA . GLN A 1 99 ? 13.598 4.981 13.322 1.00 80.94 99 GLN A CA 1
ATOM 788 C C . GLN A 1 99 ? 12.403 4.090 13.663 1.00 80.94 99 GLN A C 1
ATOM 790 O O . GLN A 1 99 ? 11.453 4.020 12.881 1.00 80.94 99 GLN A O 1
ATOM 795 N N . GLU A 1 100 ? 12.407 3.464 14.841 1.00 81.75 100 GLU A N 1
ATOM 796 C CA . GLU A 1 100 ? 11.275 2.670 15.314 1.00 81.75 100 GLU A CA 1
ATOM 797 C C . GLU A 1 100 ? 10.002 3.514 15.451 1.00 81.75 100 GLU A C 1
ATOM 799 O O . GLU A 1 100 ? 8.946 3.110 14.958 1.00 81.75 100 GLU A O 1
ATOM 804 N N . GLY A 1 101 ? 10.091 4.705 16.053 1.00 80.69 101 GLY A N 1
ATOM 805 C CA . GLY A 1 101 ? 8.945 5.605 16.220 1.00 80.69 101 GLY A CA 1
ATOM 806 C C . GLY A 1 101 ? 8.306 6.021 14.890 1.00 80.69 101 GLY A C 1
ATOM 807 O O . GLY A 1 101 ? 7.081 5.951 14.727 1.00 80.69 101 GLY A O 1
ATOM 808 N N . PHE A 1 102 ? 9.121 6.401 13.901 1.00 81.12 102 PHE A N 1
ATOM 809 C CA . PHE A 1 102 ? 8.626 6.749 12.567 1.00 81.12 102 PHE A CA 1
ATOM 810 C C . PHE A 1 102 ? 8.109 5.528 11.804 1.00 81.12 102 PHE A C 1
ATOM 812 O O . PHE A 1 102 ? 7.028 5.602 11.221 1.00 81.12 102 PHE A O 1
ATOM 819 N N . SER A 1 103 ? 8.820 4.398 11.842 1.00 83.38 103 SER A N 1
ATOM 820 C CA . SER A 1 103 ? 8.397 3.147 11.197 1.00 83.38 103 SER A CA 1
ATOM 821 C C . SER A 1 103 ? 7.013 2.708 11.681 1.00 83.38 103 SER A C 1
ATOM 823 O O . SER A 1 103 ? 6.108 2.481 10.871 1.00 83.38 103 SER A O 1
ATOM 825 N N . ARG A 1 104 ? 6.794 2.707 13.002 1.00 83.94 104 ARG A N 1
ATOM 826 C CA . ARG A 1 104 ? 5.481 2.428 13.601 1.00 83.94 104 ARG A CA 1
ATOM 827 C C . ARG A 1 104 ? 4.434 3.453 13.169 1.00 83.94 104 ARG A C 1
ATOM 829 O O . ARG A 1 104 ? 3.334 3.075 12.779 1.00 83.94 104 ARG A O 1
ATOM 836 N N . SER A 1 105 ? 4.775 4.742 13.151 1.00 84.50 105 SER A N 1
ATOM 837 C CA . SER A 1 105 ? 3.856 5.798 12.697 1.00 84.50 105 SER A CA 1
ATOM 838 C C . SER A 1 105 ? 3.410 5.600 11.240 1.00 84.50 105 SER A C 1
ATOM 840 O O . SER A 1 105 ? 2.227 5.750 10.922 1.00 84.50 105 SER A O 1
ATOM 842 N N . PHE A 1 106 ? 4.329 5.227 10.342 1.00 85.69 106 PHE A N 1
ATOM 843 C CA . PHE A 1 106 ? 3.999 4.892 8.954 1.00 85.69 106 PHE A CA 1
ATOM 844 C C . PHE A 1 106 ? 3.156 3.619 8.862 1.00 85.69 106 PHE A C 1
ATOM 846 O O . PHE A 1 106 ? 2.194 3.581 8.093 1.00 85.69 106 PHE A O 1
ATOM 853 N N . LYS A 1 107 ? 3.458 2.606 9.681 1.00 87.06 107 LYS A N 1
ATOM 854 C CA . LYS A 1 107 ? 2.670 1.373 9.766 1.00 87.06 107 LYS A CA 1
ATOM 855 C C . LYS A 1 107 ? 1.222 1.658 10.166 1.00 87.06 107 LYS A C 1
ATOM 857 O O . LYS A 1 107 ? 0.319 1.222 9.457 1.00 87.06 107 LYS A O 1
ATOM 862 N N . VAL A 1 108 ? 0.990 2.463 11.207 1.00 90.00 108 VAL A N 1
ATOM 863 C CA . VAL A 1 108 ? -0.363 2.892 11.609 1.00 90.00 108 VAL A CA 1
ATOM 864 C C . VAL A 1 108 ? -1.087 3.581 10.459 1.00 90.00 108 VAL A C 1
ATOM 866 O O . VAL A 1 108 ? -2.245 3.269 10.189 1.00 90.00 108 VAL A O 1
ATOM 869 N N . LYS A 1 109 ? -0.421 4.498 9.748 1.00 87.69 109 LYS A N 1
ATOM 870 C CA . LYS A 1 109 ? -1.032 5.194 8.606 1.00 87.69 109 LYS A CA 1
ATOM 871 C C . LYS A 1 109 ? -1.407 4.251 7.467 1.00 87.69 109 LYS A C 1
ATOM 873 O O . LYS A 1 109 ? -2.473 4.429 6.879 1.00 87.69 109 LYS A O 1
ATOM 878 N N . ASN A 1 110 ? -0.571 3.257 7.176 1.00 88.38 110 ASN A N 1
ATOM 879 C CA . ASN A 1 110 ? -0.857 2.251 6.155 1.00 88.38 110 ASN A CA 1
ATOM 880 C C . ASN A 1 110 ? -2.070 1.397 6.545 1.00 88.38 110 ASN A C 1
ATOM 882 O O . ASN A 1 110 ? -3.022 1.315 5.773 1.00 88.38 110 ASN A O 1
ATOM 886 N N . VAL A 1 111 ? -2.093 0.860 7.770 1.00 90.56 111 VAL A N 1
ATOM 887 C CA . VAL A 1 111 ? -3.231 0.071 8.279 1.00 90.56 111 VAL A CA 1
ATOM 888 C C . VAL A 1 111 ? -4.513 0.911 8.290 1.00 90.56 111 VAL A C 1
ATOM 890 O O . VAL A 1 111 ? -5.569 0.465 7.848 1.00 90.56 111 VAL A O 1
ATOM 893 N N . LEU A 1 112 ? -4.434 2.173 8.720 1.00 91.19 112 LEU A N 1
ATOM 894 C CA . LEU A 1 112 ? -5.570 3.093 8.695 1.00 91.19 112 LEU A CA 1
ATOM 895 C C . LEU A 1 112 ? -6.072 3.361 7.266 1.00 91.19 112 LEU A C 1
ATOM 897 O O . LEU A 1 112 ? -7.283 3.411 7.030 1.00 91.19 112 LEU A O 1
ATOM 901 N N . SER A 1 113 ? -5.164 3.526 6.302 1.00 90.06 113 SER A N 1
ATOM 902 C CA . SER A 1 113 ? -5.514 3.666 4.885 1.00 90.06 113 SER A CA 1
ATOM 903 C C . SER A 1 113 ? -6.256 2.431 4.370 1.00 90.06 113 SER A C 1
ATOM 905 O O . SER A 1 113 ? -7.286 2.568 3.704 1.00 90.06 113 SER A O 1
ATOM 907 N N . ASP A 1 114 ? -5.802 1.233 4.733 1.00 91.00 114 ASP A N 1
ATOM 908 C CA . ASP A 1 114 ? -6.444 -0.022 4.340 1.00 91.00 114 ASP A CA 1
ATOM 909 C C . ASP A 1 114 ? -7.847 -0.145 4.949 1.00 91.00 114 ASP A C 1
ATOM 911 O O . ASP A 1 114 ? -8.825 -0.306 4.214 1.00 91.00 114 ASP A O 1
ATOM 915 N N . VAL A 1 115 ? -7.987 0.055 6.266 1.00 91.56 115 VAL A N 1
ATOM 916 C CA . VAL A 1 115 ? -9.288 0.036 6.962 1.00 91.56 115 VAL A CA 1
ATOM 917 C C . VAL A 1 115 ? -10.257 1.048 6.350 1.00 91.56 115 VAL A C 1
ATOM 919 O O . VAL A 1 115 ? -11.413 0.726 6.070 1.00 91.56 115 VAL A O 1
ATOM 922 N N . THR A 1 116 ? -9.815 2.286 6.122 1.00 91.38 116 THR A N 1
ATOM 923 C CA . THR A 1 116 ? -10.684 3.330 5.555 1.00 91.38 116 THR A CA 1
ATOM 924 C C . THR A 1 116 ? -11.078 3.035 4.112 1.00 91.38 116 THR A C 1
ATOM 926 O O . THR A 1 116 ? -12.214 3.317 3.724 1.00 91.38 116 THR A O 1
ATOM 929 N N . THR A 1 117 ? -10.180 2.450 3.322 1.00 91.44 117 THR A N 1
ATOM 930 C CA . THR A 1 117 ? -10.456 2.045 1.940 1.00 91.44 117 THR A CA 1
ATOM 931 C C . THR A 1 117 ? -11.474 0.914 1.894 1.00 91.44 117 THR A C 1
ATOM 933 O O . THR A 1 117 ? -12.451 1.007 1.149 1.00 91.44 117 THR A O 1
ATOM 936 N N . VAL A 1 118 ? -11.317 -0.105 2.739 1.00 91.69 118 VAL A N 1
ATOM 937 C CA . VAL A 1 118 ? -12.250 -1.236 2.795 1.00 91.69 118 VAL A CA 1
ATOM 938 C C . VAL A 1 118 ? -13.618 -0.820 3.335 1.00 91.69 118 VAL A C 1
ATOM 940 O O . VAL A 1 118 ? -14.636 -1.152 2.731 1.00 91.69 118 VAL A O 1
ATOM 943 N N . LYS A 1 119 ? -13.675 0.018 4.376 1.00 91.56 119 LYS A N 1
ATOM 944 C CA . LYS A 1 119 ? -14.947 0.587 4.858 1.00 91.56 119 LYS A CA 1
ATOM 945 C C . LYS A 1 119 ? -15.654 1.433 3.803 1.00 91.56 119 LYS A C 1
ATOM 947 O O . LYS A 1 119 ? -16.881 1.468 3.751 1.00 91.56 119 LYS A O 1
ATOM 952 N N . LYS A 1 120 ? -14.906 2.142 2.949 1.00 91.19 120 LYS A N 1
ATOM 953 C CA . LYS A 1 120 ? -15.491 2.846 1.797 1.00 91.19 120 LYS A CA 1
ATOM 954 C C . LYS A 1 120 ? -16.021 1.856 0.767 1.00 91.19 120 LYS A C 1
ATOM 956 O O . LYS A 1 120 ? -17.132 2.063 0.301 1.00 91.19 120 LYS A O 1
ATOM 961 N N . LEU A 1 121 ? -15.265 0.807 0.440 1.00 90.81 121 LEU A N 1
ATOM 962 C CA . LEU A 1 121 ? -15.680 -0.253 -0.483 1.00 90.81 121 LEU A CA 1
ATOM 963 C C . LEU A 1 121 ? -16.998 -0.904 -0.041 1.00 90.81 121 LEU A C 1
ATOM 965 O O . LEU A 1 121 ? -17.905 -0.993 -0.861 1.00 90.81 121 LEU A O 1
ATOM 969 N N . GLN A 1 122 ? -17.136 -1.257 1.243 1.00 90.62 122 GLN A N 1
ATOM 970 C CA . GLN A 1 122 ? -18.349 -1.863 1.814 1.00 90.62 122 GLN A CA 1
ATOM 971 C C . GLN A 1 122 ? -19.626 -1.071 1.503 1.00 90.62 122 GLN A C 1
ATOM 973 O O . GLN A 1 122 ? -20.658 -1.658 1.206 1.00 90.62 122 GLN A O 1
ATOM 978 N N . LYS A 1 123 ? -19.555 0.267 1.481 1.00 91.06 123 LYS A N 1
ATOM 979 C CA . LYS A 1 123 ? -20.709 1.134 1.169 1.00 91.06 123 LYS A CA 1
ATOM 980 C C . LYS A 1 123 ? -2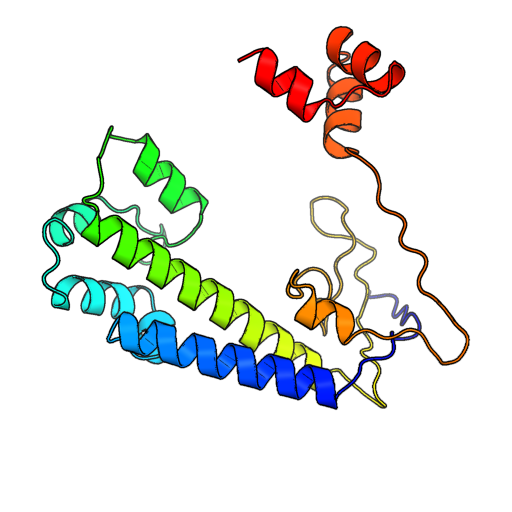1.206 1.019 -0.274 1.00 91.06 123 LYS A C 1
ATOM 982 O O . LYS A 1 123 ? -22.307 1.472 -0.566 1.00 91.06 123 LYS A O 1
ATOM 987 N N . PHE A 1 124 ? -20.385 0.484 -1.175 1.00 89.56 124 PHE A N 1
ATOM 988 C CA . PHE A 1 124 ? -20.703 0.323 -2.594 1.00 89.56 124 PHE A CA 1
ATOM 989 C C . PHE A 1 124 ? -20.959 -1.139 -2.984 1.00 89.56 124 PHE A C 1
ATOM 991 O O . PHE A 1 124 ? -21.092 -1.424 -4.173 1.00 89.56 124 PHE A O 1
ATOM 998 N N . ILE A 1 125 ? -21.013 -2.056 -2.013 1.00 89.69 125 ILE A N 1
ATOM 999 C CA . ILE A 1 125 ? -21.374 -3.454 -2.250 1.00 89.69 125 ILE A CA 1
ATOM 1000 C C . ILE A 1 125 ? -22.898 -3.571 -2.232 1.00 89.69 125 ILE A C 1
ATOM 1002 O O . ILE A 1 125 ? -23.558 -3.142 -1.289 1.00 89.69 125 ILE A O 1
ATOM 1006 N N . GLN A 1 126 ? -23.455 -4.146 -3.293 1.00 87.06 126 GLN A N 1
ATOM 1007 C CA . GLN A 1 126 ? -24.869 -4.488 -3.408 1.00 87.06 126 GLN A CA 1
ATOM 1008 C C . GLN A 1 126 ? -24.967 -5.945 -3.851 1.00 87.06 126 GLN A C 1
ATOM 1010 O O . GLN A 1 126 ? -24.334 -6.330 -4.833 1.00 87.06 126 GLN A O 1
ATOM 1015 N N . ASN A 1 127 ? -25.741 -6.764 -3.134 1.00 87.94 127 ASN A N 1
ATOM 1016 C CA . ASN A 1 127 ? -25.876 -8.200 -3.411 1.00 87.94 127 ASN A CA 1
ATOM 1017 C C . ASN A 1 127 ? -24.514 -8.919 -3.531 1.00 87.94 127 ASN A C 1
ATOM 1019 O O . ASN A 1 127 ? -24.292 -9.665 -4.487 1.00 87.94 127 ASN A O 1
ATOM 1023 N N . ASN A 1 128 ? -23.589 -8.686 -2.587 1.00 89.62 128 ASN A N 1
ATOM 1024 C CA . ASN A 1 128 ? -22.220 -9.219 -2.613 1.00 89.62 128 ASN A CA 1
ATOM 1025 C C . ASN A 1 128 ? -21.373 -8.786 -3.831 1.00 89.62 128 ASN A C 1
ATOM 1027 O O . ASN A 1 128 ? -20.415 -9.474 -4.184 1.00 89.62 128 ASN A O 1
ATOM 1031 N N . GLN A 1 129 ? -21.710 -7.688 -4.517 1.00 88.75 129 GLN A N 1
ATOM 1032 C CA . GLN A 1 129 ? -20.967 -7.200 -5.686 1.00 88.75 129 GLN A CA 1
ATOM 1033 C C . GLN A 1 129 ? -20.718 -5.684 -5.610 1.00 88.75 129 GLN A C 1
ATOM 1035 O O . GLN A 1 129 ? -21.667 -4.919 -5.430 1.00 88.75 129 GLN A O 1
ATOM 1040 N N . PRO A 1 130 ? -19.470 -5.203 -5.765 1.00 88.50 130 PRO A N 1
ATOM 1041 C CA . PRO A 1 130 ? -19.185 -3.789 -5.937 1.00 88.50 130 PRO A CA 1
ATOM 1042 C C . PRO A 1 130 ? -19.346 -3.380 -7.407 1.00 88.50 130 PRO A C 1
ATOM 1044 O O . PRO A 1 130 ? -18.866 -4.067 -8.311 1.00 88.50 130 PRO A O 1
ATOM 1047 N N . PHE A 1 131 ? -19.948 -2.213 -7.641 1.00 86.31 131 PHE A N 1
ATOM 1048 C CA . PHE A 1 131 ? -20.142 -1.644 -8.981 1.00 86.31 131 PHE A CA 1
ATOM 1049 C C . PHE A 1 131 ? -19.327 -0.351 -9.153 1.00 86.31 131 PHE A C 1
ATOM 1051 O O . PHE A 1 131 ? -19.857 0.742 -8.950 1.00 86.31 131 PHE A O 1
ATOM 1058 N N . PRO A 1 132 ? -18.027 -0.439 -9.498 1.00 88.19 132 PRO A N 1
ATOM 1059 C CA . PRO A 1 132 ? -17.210 0.742 -9.753 1.00 88.19 132 PRO A CA 1
ATOM 1060 C C . PRO A 1 132 ? -17.609 1.440 -11.055 1.00 88.19 132 PRO A C 1
ATOM 1062 O O . PRO A 1 132 ? -17.968 0.815 -12.051 1.00 88.19 132 PRO A O 1
ATOM 1065 N N . SER A 1 133 ? -17.451 2.759 -11.069 1.00 87.44 133 SER A N 1
ATOM 1066 C CA . SER A 1 133 ? -17.450 3.560 -12.292 1.00 87.44 133 SER A CA 1
ATOM 1067 C C . SER A 1 133 ? -16.046 3.593 -12.890 1.00 87.44 133 SER A C 1
ATOM 1069 O O . SER A 1 133 ? -15.084 3.895 -12.181 1.00 87.44 133 SER A O 1
ATOM 1071 N N . TRP A 1 134 ? -15.928 3.325 -14.186 1.00 87.94 134 TRP A N 1
ATOM 1072 C CA . TRP A 1 134 ? -14.657 3.347 -14.910 1.00 87.94 134 TRP A CA 1
ATOM 1073 C C . TRP A 1 134 ? -14.442 4.703 -15.577 1.00 87.94 134 TRP A C 1
ATOM 1075 O O . TRP A 1 134 ? -15.315 5.209 -16.280 1.00 87.94 134 TRP A O 1
ATOM 1085 N N . ASP A 1 135 ? -13.275 5.298 -15.359 1.00 88.94 135 ASP A N 1
ATOM 1086 C CA . ASP A 1 135 ? -12.893 6.569 -15.969 1.00 88.94 135 ASP A CA 1
ATOM 1087 C C . ASP A 1 135 ? -12.020 6.301 -17.199 1.00 88.94 135 ASP A C 1
ATOM 1089 O O . ASP A 1 135 ? -10.792 6.256 -17.132 1.00 88.94 135 ASP A O 1
ATOM 1093 N N . ILE A 1 136 ? -12.680 6.045 -18.329 1.00 87.38 136 ILE A N 1
ATOM 1094 C CA . ILE A 1 136 ? -12.030 5.646 -19.589 1.00 87.38 136 ILE A CA 1
ATOM 1095 C C . ILE A 1 136 ? -11.162 6.745 -20.209 1.00 87.38 136 ILE A C 1
ATOM 1097 O O . ILE A 1 136 ? -10.264 6.439 -20.984 1.00 87.38 136 ILE A O 1
ATOM 1101 N N . PHE A 1 137 ? -11.404 8.011 -19.855 1.00 86.50 137 PHE A N 1
ATOM 1102 C CA . PHE A 1 137 ? -10.542 9.126 -20.258 1.00 86.50 137 PHE A CA 1
ATOM 1103 C C . PHE A 1 137 ? -9.213 9.129 -19.493 1.00 86.50 137 PHE A C 1
ATOM 1105 O O . PHE A 1 137 ? -8.274 9.815 -19.887 1.00 86.50 137 PHE A O 1
ATOM 1112 N N . GLY A 1 138 ? -9.126 8.313 -18.442 1.00 81.75 138 GLY A N 1
ATOM 1113 C CA . GLY A 1 138 ? -7.907 8.025 -17.722 1.00 81.75 138 GLY A CA 1
ATOM 1114 C C . GLY A 1 138 ? -7.453 9.136 -16.780 1.00 81.75 138 GLY A C 1
ATOM 1115 O O . GLY A 1 138 ? -7.992 10.239 -16.714 1.00 81.75 138 GLY A O 1
ATOM 1116 N N . ALA A 1 139 ? -6.427 8.816 -15.998 1.00 86.69 139 ALA A N 1
ATOM 1117 C CA . ALA A 1 139 ? -5.628 9.800 -15.285 1.00 86.69 139 ALA A CA 1
ATOM 1118 C C . ALA A 1 139 ? -4.729 10.567 -16.273 1.00 86.69 139 ALA A C 1
ATOM 1120 O O . ALA A 1 139 ? -4.596 10.179 -17.429 1.00 86.69 139 ALA A O 1
ATOM 1121 N N . ALA A 1 140 ? -4.012 11.593 -15.803 1.00 87.69 140 ALA A N 1
ATOM 1122 C CA . ALA A 1 140 ? -3.033 12.323 -16.623 1.00 87.69 140 ALA A CA 1
ATOM 1123 C C . ALA A 1 140 ? -1.968 11.416 -17.286 1.00 87.69 140 ALA A C 1
ATOM 1125 O O . ALA A 1 140 ? -1.362 11.798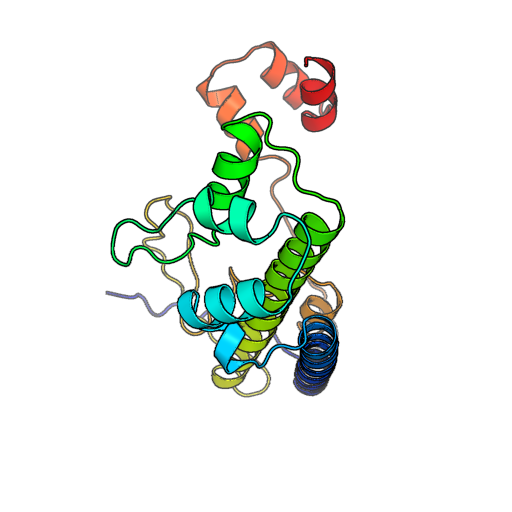 -18.279 1.00 87.69 140 ALA A O 1
ATOM 1126 N N . THR A 1 141 ? -1.753 10.207 -16.754 1.00 88.12 141 THR A N 1
ATOM 1127 C CA . THR A 1 141 ? -0.846 9.183 -17.299 1.00 88.12 141 THR A CA 1
ATOM 1128 C C . THR A 1 141 ? -1.493 8.242 -18.323 1.00 88.12 141 THR A C 1
ATOM 1130 O O . THR A 1 141 ? -0.838 7.312 -18.782 1.00 88.12 141 THR A O 1
ATOM 1133 N N . GLY A 1 142 ? -2.783 8.401 -18.628 1.00 86.31 142 GLY A N 1
ATOM 1134 C CA . GLY A 1 142 ? -3.553 7.504 -19.498 1.00 86.31 142 GLY A CA 1
ATOM 1135 C C . GLY A 1 142 ? -4.037 6.204 -18.836 1.00 86.31 142 GLY A C 1
ATOM 1136 O O . GLY A 1 142 ? -4.772 5.442 -19.456 1.00 86.31 142 GLY A O 1
ATOM 1137 N N . ARG A 1 143 ? -3.680 5.930 -17.570 1.00 90.19 143 ARG A N 1
ATOM 1138 C CA . ARG A 1 143 ? -4.222 4.776 -16.817 1.00 90.19 143 ARG A CA 1
ATOM 1139 C C . ARG A 1 143 ? -5.718 4.952 -16.573 1.00 90.19 143 ARG A C 1
ATOM 1141 O O . ARG A 1 143 ? -6.116 6.056 -16.238 1.00 90.19 143 ARG A O 1
ATOM 1148 N N . ILE A 1 144 ? -6.510 3.881 -16.631 1.00 91.00 144 ILE A N 1
ATOM 1149 C CA . ILE A 1 144 ? -7.961 3.897 -16.363 1.00 91.00 144 ILE A CA 1
ATOM 1150 C C . ILE A 1 144 ? -8.212 3.704 -14.856 1.00 91.00 144 ILE A C 1
ATOM 1152 O O . ILE A 1 144 ? -8.045 2.582 -14.360 1.00 91.00 144 ILE A O 1
ATOM 1156 N N . PRO A 1 145 ? -8.590 4.745 -14.084 1.00 91.06 145 PRO A N 1
ATOM 1157 C CA . PRO A 1 145 ? -8.957 4.555 -12.694 1.00 91.06 145 PRO A CA 1
ATOM 1158 C C . PRO A 1 145 ? -10.419 4.124 -12.558 1.00 91.06 145 PRO A C 1
ATOM 1160 O O . PRO A 1 145 ? -11.283 4.408 -13.388 1.00 91.06 145 PRO A O 1
ATOM 1163 N N . THR A 1 146 ? -10.702 3.487 -11.432 1.00 90.31 146 THR A N 1
ATOM 1164 C CA . THR A 1 146 ? -12.051 3.195 -10.952 1.00 90.31 146 THR A CA 1
ATOM 1165 C C . THR A 1 146 ? -12.444 4.194 -9.868 1.00 90.31 146 THR A C 1
ATOM 1167 O O . THR A 1 146 ? -11.608 4.686 -9.103 1.00 90.31 146 THR A O 1
ATOM 1170 N N . ARG A 1 147 ? -13.731 4.534 -9.807 1.00 87.75 147 ARG A N 1
ATOM 1171 C CA . ARG A 1 147 ? -14.304 5.475 -8.840 1.00 87.75 147 ARG A CA 1
ATOM 1172 C C . ARG A 1 147 ? -15.581 4.891 -8.257 1.00 87.75 147 ARG A C 1
ATOM 1174 O O . ARG A 1 147 ? -16.333 4.230 -8.961 1.00 87.75 147 ARG A O 1
ATOM 1181 N N . LYS A 1 148 ? -15.857 5.213 -6.988 1.00 86.31 148 LYS A N 1
ATOM 1182 C CA . LYS A 1 148 ? -17.101 4.840 -6.287 1.00 86.31 148 LYS A CA 1
ATOM 1183 C C . LYS A 1 148 ? -17.453 3.341 -6.444 1.00 86.31 148 LYS A C 1
ATOM 1185 O O . LYS A 1 148 ? -18.528 3.042 -6.951 1.00 86.31 148 LYS A O 1
ATOM 1190 N N . PRO A 1 149 ? -16.572 2.407 -6.033 1.00 88.88 149 PRO A N 1
ATOM 1191 C CA . PRO A 1 149 ? -15.343 2.591 -5.245 1.00 88.88 149 PRO A CA 1
ATOM 1192 C C . PRO A 1 149 ? -14.050 2.613 -6.089 1.00 88.88 149 PRO A C 1
ATOM 1194 O O . PRO A 1 149 ? -14.050 2.258 -7.263 1.00 88.88 149 PRO A O 1
ATOM 1197 N N . ALA A 1 150 ? -12.935 3.044 -5.486 1.00 88.69 150 ALA A N 1
ATOM 1198 C CA . ALA A 1 150 ? -11.610 3.025 -6.115 1.00 88.69 150 ALA A CA 1
ATOM 1199 C C . ALA A 1 150 ? -10.928 1.662 -5.909 1.00 88.69 150 ALA A C 1
ATOM 1201 O O . ALA A 1 150 ? -10.226 1.449 -4.921 1.00 88.69 150 ALA A O 1
ATOM 1202 N N . LEU A 1 151 ? -11.140 0.737 -6.845 1.00 89.38 151 LEU A N 1
ATOM 1203 C CA . LEU A 1 151 ? -10.562 -0.608 -6.819 1.00 89.38 151 LEU A CA 1
ATOM 1204 C C . LEU A 1 151 ? -9.043 -0.615 -7.040 1.00 89.38 151 LEU A C 1
ATOM 1206 O O . LEU A 1 151 ? -8.356 -1.498 -6.544 1.00 89.38 151 LEU A O 1
ATOM 1210 N N . ASN A 1 152 ? -8.488 0.386 -7.730 1.00 88.19 152 ASN A N 1
ATOM 1211 C CA . ASN A 1 152 ? -7.039 0.468 -7.970 1.00 88.19 152 ASN A CA 1
ATOM 1212 C C . ASN A 1 152 ? -6.219 0.688 -6.683 1.00 88.19 152 ASN A C 1
ATOM 1214 O O . ASN A 1 152 ? -5.006 0.490 -6.694 1.00 88.19 152 ASN A O 1
ATOM 1218 N N . SER A 1 153 ? -6.866 1.123 -5.598 1.00 87.31 153 SER A N 1
ATOM 1219 C CA . SER A 1 153 ? -6.231 1.458 -4.318 1.00 87.31 153 SER A CA 1
ATOM 1220 C C . SER A 1 153 ? -6.562 0.462 -3.206 1.00 87.31 153 SER A C 1
ATOM 1222 O O . SER A 1 153 ? -6.313 0.758 -2.042 1.00 87.31 153 SER A O 1
ATOM 1224 N N . THR A 1 154 ? -7.143 -0.696 -3.526 1.00 91.12 154 THR A N 1
ATOM 1225 C CA . THR A 1 154 ? -7.458 -1.708 -2.512 1.00 91.12 154 THR A CA 1
ATOM 1226 C C . THR A 1 154 ? -6.196 -2.329 -1.905 1.00 91.12 154 THR A C 1
ATOM 1228 O O . THR A 1 154 ? -5.178 -2.422 -2.604 1.00 91.12 154 THR A O 1
ATOM 1231 N N . PRO A 1 155 ? -6.262 -2.830 -0.655 1.00 91.56 155 PRO A N 1
ATOM 1232 C CA . PRO A 1 155 ? -5.131 -3.489 -0.011 1.00 91.56 155 PRO A CA 1
ATOM 1233 C C . PRO A 1 155 ? -4.547 -4.618 -0.870 1.00 91.56 155 PRO A C 1
ATOM 1235 O O . PRO A 1 155 ? -5.265 -5.376 -1.527 1.00 91.56 155 PRO A O 1
ATOM 1238 N N . ARG A 1 156 ? -3.216 -4.750 -0.864 1.00 89.38 156 ARG A N 1
ATOM 1239 C CA . ARG A 1 156 ? -2.504 -5.780 -1.649 1.00 89.38 156 ARG A CA 1
ATOM 1240 C C . ARG A 1 156 ? -2.390 -7.126 -0.934 1.00 89.38 156 ARG A C 1
ATOM 1242 O O . ARG A 1 156 ? -1.924 -8.087 -1.542 1.00 89.38 156 ARG A O 1
ATOM 1249 N N . MET A 1 157 ? -2.793 -7.189 0.333 1.00 91.25 157 MET A N 1
ATOM 1250 C CA . MET A 1 157 ? -2.672 -8.379 1.170 1.00 91.25 157 MET A CA 1
ATOM 1251 C C . MET A 1 157 ? -3.485 -9.547 0.612 1.00 91.25 157 MET A C 1
ATOM 1253 O O . MET A 1 157 ? -4.599 -9.368 0.112 1.00 91.25 157 MET A O 1
ATOM 1257 N N . SER A 1 158 ? -2.936 -10.755 0.735 1.00 89.88 158 SER A N 1
ATOM 1258 C CA . SER A 1 158 ? -3.615 -11.990 0.332 1.00 89.88 158 SER A CA 1
ATOM 1259 C C . SER A 1 158 ? -4.945 -12.173 1.063 1.00 89.88 158 SER A C 1
ATOM 1261 O O . SER A 1 158 ? -5.919 -12.550 0.423 1.00 89.88 158 SER A O 1
ATOM 1263 N N . SER A 1 159 ? -5.003 -11.819 2.351 1.00 90.56 159 SER A N 1
ATOM 1264 C CA . SER A 1 159 ? -6.213 -11.863 3.182 1.00 90.56 159 SER A CA 1
ATOM 1265 C C . SER A 1 159 ? -7.347 -10.981 2.655 1.00 90.56 159 SER A C 1
ATOM 1267 O O . SER A 1 159 ? -8.507 -11.366 2.734 1.00 90.56 159 SER A O 1
ATOM 1269 N N . PHE A 1 160 ? -7.031 -9.823 2.066 1.00 92.88 160 PHE A N 1
ATOM 1270 C CA . PHE A 1 160 ? -8.031 -8.996 1.390 1.00 92.88 160 PHE A CA 1
ATOM 1271 C C . PHE A 1 160 ? -8.405 -9.583 0.025 1.00 92.88 160 PHE A C 1
ATOM 1273 O O . PHE A 1 160 ? -9.575 -9.654 -0.331 1.00 92.88 160 PHE A O 1
ATOM 1280 N N . ARG A 1 161 ? -7.421 -10.025 -0.766 1.00 91.50 161 ARG A N 1
ATOM 1281 C CA . ARG A 1 161 ? -7.682 -10.557 -2.114 1.00 91.50 161 ARG A CA 1
ATOM 1282 C C . ARG A 1 161 ? -8.507 -11.844 -2.098 1.00 91.50 161 ARG A C 1
ATOM 1284 O O . ARG A 1 161 ? -9.293 -12.040 -3.017 1.00 91.50 161 ARG A O 1
ATOM 1291 N N . SER A 1 162 ? -8.380 -12.680 -1.065 1.00 91.56 162 SER A N 1
ATOM 1292 C CA . SER A 1 162 ? -9.161 -13.918 -0.914 1.00 91.56 162 SER A CA 1
ATOM 1293 C C . SER A 1 162 ? -10.652 -13.681 -0.677 1.00 91.56 162 SER A C 1
ATOM 1295 O O . SER A 1 162 ? -11.456 -14.594 -0.849 1.00 91.56 162 SER A O 1
ATOM 1297 N N . VAL A 1 163 ? -11.030 -12.460 -0.295 1.00 93.12 163 VAL A N 1
ATOM 1298 C CA . VAL A 1 163 ? -12.427 -12.052 -0.135 1.00 93.12 163 VAL A CA 1
ATOM 1299 C C . VAL A 1 163 ? -13.119 -11.860 -1.491 1.00 93.12 163 VAL A C 1
ATOM 1301 O O . VAL A 1 163 ? -14.336 -11.999 -1.590 1.00 93.12 163 VAL A O 1
ATOM 1304 N N . VAL A 1 164 ? -12.369 -11.585 -2.561 1.00 91.12 164 VAL A N 1
ATOM 1305 C CA . VAL A 1 164 ? -12.914 -11.549 -3.923 1.00 91.12 164 VAL A CA 1
ATOM 1306 C C . VAL A 1 164 ? -12.964 -12.978 -4.458 1.00 91.12 164 VAL A C 1
ATOM 1308 O O . VAL A 1 164 ? -11.931 -13.616 -4.649 1.00 91.12 164 VAL A O 1
ATOM 1311 N N . GLN A 1 165 ? -14.169 -13.486 -4.706 1.00 90.62 165 GLN A N 1
ATOM 1312 C CA . GLN A 1 165 ? -14.400 -14.887 -5.051 1.00 90.62 165 GLN A CA 1
ATOM 1313 C C . GLN A 1 165 ? -14.946 -15.026 -6.468 1.00 90.62 165 GLN A C 1
ATOM 1315 O O . GLN A 1 165 ? -15.786 -14.245 -6.920 1.00 90.62 165 GLN A O 1
ATOM 1320 N N . ALA A 1 166 ? -14.485 -16.056 -7.172 1.00 89.81 166 ALA A N 1
ATOM 1321 C CA . ALA A 1 166 ? -15.119 -16.451 -8.417 1.00 89.81 166 ALA A CA 1
ATOM 1322 C C . ALA A 1 166 ? -16.522 -17.021 -8.115 1.00 89.81 166 ALA A C 1
ATOM 1324 O O . ALA A 1 166 ? -16.752 -17.573 -7.034 1.00 89.81 166 ALA A O 1
ATOM 1325 N N . PRO A 1 167 ? -17.489 -16.890 -9.039 1.00 86.56 167 PRO A N 1
ATOM 1326 C CA . PRO A 1 167 ? -18.752 -17.610 -8.939 1.00 86.56 167 PRO A CA 1
ATOM 1327 C C . PRO A 1 167 ? -18.535 -19.122 -8.809 1.00 86.56 167 PRO A C 1
ATOM 1329 O O . PRO A 1 167 ? -17.485 -19.647 -9.178 1.00 86.56 167 PRO A O 1
ATOM 1332 N N . LYS A 1 168 ? -19.559 -19.833 -8.323 1.00 88.62 168 LYS A N 1
ATOM 1333 C CA . LYS A 1 168 ? -19.533 -21.298 -8.255 1.00 88.62 168 LYS A CA 1
ATOM 1334 C C . LYS A 1 168 ? -19.170 -21.876 -9.630 1.00 88.62 168 LYS A C 1
ATOM 1336 O O . LYS A 1 168 ? -19.653 -21.377 -10.647 1.00 88.62 168 LYS A O 1
ATOM 1341 N N . ASP A 1 169 ? -18.305 -22.886 -9.639 1.00 93.31 169 ASP A N 1
ATOM 1342 C CA . ASP A 1 169 ? -17.835 -23.586 -10.842 1.00 93.31 169 ASP A CA 1
ATOM 1343 C C . ASP A 1 169 ? -17.038 -22.702 -11.828 1.00 93.31 169 ASP A C 1
ATOM 1345 O O . ASP A 1 169 ? -16.845 -23.067 -12.984 1.00 93.31 169 ASP A O 1
ATOM 1349 N N . HIS A 1 170 ? -16.551 -21.539 -11.377 1.00 90.56 170 HIS A N 1
ATOM 1350 C CA . HIS A 1 170 ? -15.685 -20.644 -12.148 1.00 90.56 170 HIS A CA 1
ATOM 1351 C C . HIS A 1 170 ? -14.349 -20.423 -11.431 1.00 90.56 170 HIS A C 1
ATOM 1353 O O . HIS A 1 170 ? -14.243 -20.547 -10.212 1.00 90.56 170 HIS A O 1
ATOM 1359 N N . ALA A 1 171 ? -13.332 -20.030 -12.196 1.00 91.88 171 ALA A N 1
ATOM 1360 C CA . ALA A 1 171 ? -12.028 -19.629 -11.682 1.00 91.88 171 ALA A CA 1
ATOM 1361 C C . ALA A 1 171 ? -11.618 -18.273 -12.267 1.00 91.88 171 ALA A C 1
ATOM 1363 O O . ALA A 1 171 ? -12.000 -17.924 -13.386 1.00 91.88 171 ALA A O 1
ATOM 1364 N N . PHE A 1 172 ? -10.821 -17.510 -11.518 1.00 90.19 172 PHE A N 1
ATOM 1365 C CA . PHE A 1 172 ? -10.186 -16.310 -12.052 1.00 90.19 172 PHE A CA 1
ATOM 1366 C C . PHE A 1 172 ? -8.933 -16.678 -12.845 1.00 90.19 172 PHE A C 1
ATOM 1368 O O . PHE A 1 172 ? -8.070 -17.402 -12.354 1.00 90.19 172 PHE A O 1
ATOM 1375 N N . ILE A 1 173 ? -8.816 -16.121 -14.049 1.00 91.81 173 ILE A N 1
ATOM 1376 C CA . ILE A 1 173 ? -7.587 -16.136 -14.842 1.00 91.81 173 ILE A CA 1
ATOM 1377 C C . ILE A 1 173 ? -6.981 -14.739 -14.734 1.00 91.81 173 ILE A C 1
ATOM 1379 O O . ILE A 1 173 ? -7.603 -13.757 -15.138 1.00 91.81 173 ILE A O 1
ATOM 1383 N N . ILE A 1 174 ? -5.792 -14.648 -14.143 1.00 90.06 174 ILE A N 1
ATOM 1384 C CA . ILE A 1 174 ? -5.084 -13.382 -13.947 1.00 90.06 174 ILE A CA 1
ATOM 1385 C C . ILE A 1 174 ? -3.988 -13.279 -15.003 1.00 90.06 174 ILE A C 1
ATOM 1387 O O . ILE A 1 174 ? -3.133 -14.157 -15.098 1.00 90.06 174 ILE A O 1
ATOM 1391 N N . CYS A 1 175 ? -4.000 -12.182 -15.755 1.00 93.12 175 CYS A N 1
ATOM 1392 C CA . CYS A 1 175 ? -2.967 -11.846 -16.725 1.00 93.12 175 CYS A CA 1
ATOM 1393 C C . CYS A 1 175 ? -2.341 -10.513 -16.319 1.00 93.12 175 CYS A C 1
ATOM 1395 O O . CYS A 1 175 ? -3.034 -9.498 -16.276 1.00 93.12 175 CYS A O 1
ATOM 1397 N N . ASP A 1 176 ? -1.044 -10.526 -16.026 1.00 90.94 176 ASP A N 1
ATOM 1398 C CA . ASP A 1 176 ? -0.268 -9.325 -15.723 1.00 90.94 176 ASP A CA 1
ATOM 1399 C C . ASP A 1 176 ? 0.850 -9.164 -16.756 1.00 90.94 176 ASP A C 1
ATOM 1401 O O . ASP A 1 176 ? 1.447 -10.150 -17.204 1.00 90.94 176 ASP A O 1
ATOM 1405 N N . TYR A 1 177 ? 1.136 -7.926 -17.150 1.00 89.81 177 TYR A N 1
ATOM 1406 C CA . TYR A 1 177 ? 2.217 -7.657 -18.085 1.00 89.81 177 TYR A CA 1
ATOM 1407 C C . TYR A 1 177 ? 3.553 -7.680 -17.346 1.00 89.81 177 TYR A C 1
ATOM 1409 O O . TYR A 1 177 ? 3.893 -6.773 -16.588 1.00 89.81 177 TYR A O 1
ATOM 1417 N N . CYS A 1 178 ? 4.361 -8.707 -17.601 1.00 83.62 178 CYS A N 1
ATOM 1418 C CA . CYS A 1 178 ? 5.679 -8.815 -16.988 1.00 83.62 178 CYS A CA 1
ATOM 1419 C C . CYS A 1 178 ? 6.594 -7.649 -17.400 1.00 83.62 178 CYS A C 1
ATOM 1421 O O . CYS A 1 178 ? 6.984 -7.555 -18.562 1.00 83.62 178 CYS A O 1
ATOM 1423 N N . ARG A 1 179 ? 7.021 -6.837 -16.420 1.00 82.88 179 ARG A N 1
ATOM 1424 C CA . ARG A 1 179 ? 8.088 -5.822 -16.562 1.00 82.88 179 ARG A CA 1
ATOM 1425 C C . ARG A 1 179 ? 7.828 -4.823 -17.706 1.00 82.88 179 ARG A C 1
ATOM 1427 O O . ARG A 1 179 ? 8.773 -4.371 -18.357 1.00 82.88 179 ARG A O 1
ATOM 1434 N N . ILE A 1 180 ? 6.560 -4.487 -17.959 1.00 90.62 180 ILE A N 1
ATOM 1435 C CA . ILE A 1 180 ? 6.158 -3.643 -19.093 1.00 90.62 180 ILE A CA 1
ATOM 1436 C C . ILE A 1 180 ? 6.807 -2.262 -19.054 1.00 90.62 180 ILE A C 1
ATOM 1438 O O . ILE A 1 180 ? 7.242 -1.770 -20.089 1.00 90.62 180 ILE A O 1
ATOM 1442 N N . GLU A 1 181 ? 6.958 -1.668 -17.870 1.00 90.00 181 GLU A N 1
ATOM 1443 C CA . GLU A 1 181 ? 7.592 -0.361 -17.710 1.00 90.00 181 GLU A CA 1
ATOM 1444 C C . GLU A 1 181 ? 9.052 -0.380 -18.174 1.00 90.00 181 GLU A C 1
ATOM 1446 O O . GLU A 1 181 ? 9.473 0.507 -18.912 1.00 90.00 181 GLU A O 1
ATOM 1451 N N . ILE A 1 182 ? 9.815 -1.415 -17.806 1.00 87.38 182 ILE A N 1
ATOM 1452 C CA . ILE A 1 182 ? 11.221 -1.549 -18.219 1.00 87.38 182 ILE A CA 1
ATOM 1453 C C . ILE A 1 182 ? 11.311 -1.845 -19.718 1.00 87.38 182 ILE A C 1
ATOM 1455 O O . ILE A 1 182 ? 12.191 -1.316 -20.394 1.00 87.38 182 ILE A O 1
ATOM 1459 N N . GLY A 1 183 ? 10.383 -2.647 -20.248 1.00 88.31 183 GLY A N 1
ATOM 1460 C CA . GLY A 1 183 ? 10.275 -2.901 -21.684 1.00 88.31 183 GLY A CA 1
ATOM 1461 C C . GLY A 1 183 ? 10.053 -1.621 -22.489 1.00 88.31 183 GLY A C 1
ATOM 1462 O O . GLY A 1 183 ? 10.751 -1.383 -23.472 1.00 88.31 183 GLY A O 1
ATOM 1463 N N . ILE A 1 184 ? 9.132 -0.767 -22.036 1.00 91.62 184 ILE A N 1
ATOM 1464 C CA . ILE A 1 184 ? 8.859 0.534 -22.657 1.00 91.62 184 ILE A CA 1
ATOM 1465 C C . ILE A 1 184 ? 10.088 1.446 -22.562 1.00 91.62 184 ILE A C 1
ATOM 1467 O O . ILE A 1 184 ? 10.453 2.061 -23.560 1.00 91.62 184 ILE A O 1
ATOM 1471 N N . ILE A 1 185 ? 10.758 1.507 -21.405 1.00 91.62 185 ILE A N 1
ATOM 1472 C CA . ILE A 1 185 ? 11.978 2.314 -21.236 1.00 91.62 185 ILE A CA 1
ATOM 1473 C C . ILE A 1 185 ? 13.068 1.861 -22.211 1.00 91.62 185 ILE A C 1
ATOM 1475 O O . ILE A 1 185 ? 13.599 2.703 -22.925 1.00 91.62 185 ILE A O 1
ATOM 1479 N N . ALA A 1 186 ? 13.354 0.557 -22.293 1.00 90.25 186 ALA A N 1
ATOM 1480 C CA . ALA A 1 186 ? 14.359 0.009 -23.207 1.00 90.25 186 ALA A CA 1
ATOM 1481 C C . ALA A 1 186 ? 14.042 0.309 -24.681 1.00 90.25 186 ALA A C 1
ATOM 1483 O O . ALA A 1 186 ? 14.945 0.575 -25.473 1.00 90.25 186 ALA A O 1
ATOM 1484 N N . ALA A 1 187 ? 12.757 0.271 -25.051 1.00 91.88 187 ALA A N 1
ATOM 1485 C CA . ALA A 1 187 ? 12.306 0.591 -26.400 1.00 91.88 187 ALA A CA 1
ATOM 1486 C C . ALA A 1 187 ? 12.458 2.086 -26.724 1.00 91.88 187 ALA A C 1
ATOM 1488 O O . ALA A 1 187 ? 12.923 2.424 -27.809 1.00 91.88 187 ALA A O 1
ATOM 1489 N N . ILE A 1 188 ? 12.101 2.975 -25.790 1.00 95.50 188 ILE A N 1
ATOM 1490 C CA . ILE A 1 188 ? 12.220 4.431 -25.970 1.00 95.50 188 ILE A CA 1
ATOM 1491 C C . ILE A 1 188 ? 13.690 4.870 -25.968 1.00 95.50 188 ILE A C 1
ATOM 1493 O O . ILE A 1 188 ? 14.064 5.735 -26.756 1.00 95.50 188 ILE A O 1
ATOM 1497 N N . SER A 1 189 ? 14.526 4.289 -25.103 1.00 94.88 189 SER A N 1
ATOM 1498 C CA . SER A 1 189 ? 15.954 4.622 -25.014 1.00 94.88 189 SER A CA 1
ATOM 1499 C C . SER A 1 189 ? 16.806 3.981 -26.110 1.00 94.88 189 SER A C 1
ATOM 1501 O O . SER A 1 189 ? 17.960 4.368 -26.273 1.00 94.88 189 SER A O 1
ATOM 1503 N N . ALA A 1 190 ? 16.260 2.998 -26.837 1.00 93.69 190 ALA A N 1
ATOM 1504 C CA . ALA A 1 190 ? 16.988 2.151 -27.780 1.00 93.69 190 ALA A CA 1
ATOM 1505 C C . ALA A 1 190 ? 18.241 1.483 -27.169 1.00 93.69 190 ALA A C 1
ATOM 1507 O O . ALA A 1 190 ? 19.234 1.245 -27.859 1.00 93.69 190 ALA A O 1
ATOM 1508 N N . ASP A 1 191 ? 18.202 1.159 -25.872 1.00 92.50 191 ASP A N 1
ATOM 1509 C CA . ASP A 1 191 ? 19.325 0.525 -25.179 1.00 92.50 191 ASP A CA 1
ATOM 1510 C C . ASP A 1 191 ? 19.497 -0.931 -25.642 1.00 92.50 191 ASP A C 1
ATOM 1512 O O . ASP A 1 191 ? 18.729 -1.831 -25.287 1.00 92.50 191 ASP A O 1
ATOM 1516 N N . ILE A 1 192 ? 20.540 -1.169 -26.438 1.00 92.25 192 ILE A N 1
ATOM 1517 C CA . ILE A 1 192 ? 20.852 -2.475 -27.033 1.00 92.25 192 ILE A CA 1
ATOM 1518 C C . ILE A 1 192 ? 21.033 -3.549 -25.954 1.00 92.25 192 ILE A C 1
ATOM 1520 O O . ILE A 1 192 ? 20.589 -4.685 -26.131 1.00 92.25 192 ILE A O 1
ATOM 1524 N N . THR A 1 193 ? 21.651 -3.207 -24.827 1.00 90.56 193 THR A N 1
ATOM 1525 C C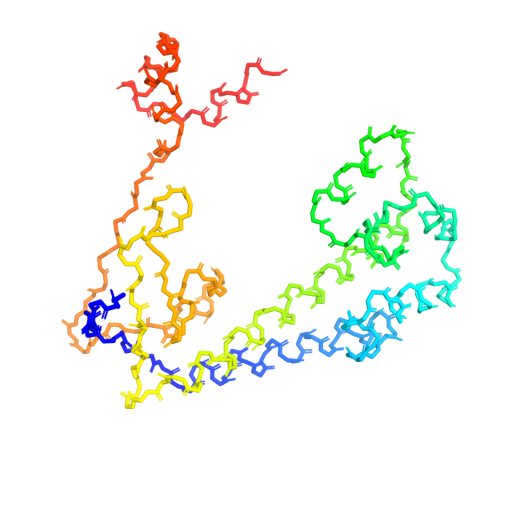A . THR A 1 193 ? 21.924 -4.149 -23.741 1.00 90.56 193 THR A CA 1
ATOM 1526 C C . THR A 1 193 ? 20.624 -4.565 -23.057 1.00 90.56 193 THR A C 1
ATOM 1528 O O . THR A 1 193 ? 20.383 -5.761 -22.855 1.00 90.56 193 THR A O 1
ATOM 1531 N N . MET A 1 194 ? 19.741 -3.615 -22.748 1.00 89.50 194 MET A N 1
ATOM 1532 C CA . MET A 1 194 ? 18.425 -3.898 -22.170 1.00 89.50 194 MET A CA 1
ATOM 1533 C C . MET A 1 194 ? 17.546 -4.694 -23.139 1.00 89.50 194 MET A C 1
ATOM 1535 O O . MET A 1 194 ? 16.942 -5.694 -22.741 1.00 89.50 194 MET A O 1
ATOM 1539 N N . LEU A 1 195 ? 17.522 -4.316 -24.420 1.00 90.94 195 LEU A N 1
ATOM 1540 C CA . LEU A 1 195 ? 16.751 -5.002 -25.462 1.00 90.94 195 LEU A CA 1
ATOM 1541 C C . LEU A 1 195 ? 17.222 -6.447 -25.677 1.00 90.94 195 LEU A C 1
ATOM 1543 O O . LEU A 1 195 ? 16.404 -7.363 -25.808 1.00 90.94 195 LEU A O 1
ATOM 1547 N N . GLN A 1 196 ? 18.533 -6.692 -25.654 1.00 92.06 196 GLN A N 1
ATOM 1548 C CA . GLN A 1 196 ? 19.077 -8.049 -25.731 1.00 92.06 196 GLN A CA 1
ATOM 1549 C C . GLN A 1 196 ? 18.706 -8.889 -24.505 1.00 92.06 196 GLN A C 1
ATOM 1551 O O . GLN A 1 196 ? 18.385 -10.069 -24.653 1.00 92.06 196 GLN A O 1
ATOM 1556 N N . ASN A 1 197 ? 18.735 -8.311 -23.301 1.00 89.75 197 ASN A N 1
ATOM 1557 C CA . ASN A 1 197 ? 18.326 -9.012 -22.082 1.00 89.75 197 ASN A CA 1
ATOM 1558 C C . ASN A 1 197 ? 16.825 -9.347 -22.092 1.00 89.75 197 ASN A C 1
ATOM 1560 O O . ASN A 1 197 ? 16.462 -10.478 -21.761 1.00 89.75 197 ASN A O 1
ATOM 1564 N N . LEU A 1 198 ? 15.978 -8.421 -22.559 1.00 87.12 198 LEU A N 1
ATOM 1565 C CA . LEU A 1 198 ? 14.547 -8.650 -22.791 1.00 87.12 198 LEU A CA 1
ATOM 1566 C C . LEU A 1 198 ? 14.308 -9.801 -23.773 1.00 87.12 198 LEU A C 1
ATOM 1568 O O . LEU A 1 198 ? 13.582 -10.743 -23.462 1.00 87.12 198 LEU A O 1
ATOM 1572 N N . THR A 1 199 ? 14.975 -9.765 -24.929 1.00 87.12 199 THR A N 1
ATOM 1573 C CA . THR A 1 199 ? 14.848 -10.797 -25.975 1.00 87.12 199 THR A CA 1
ATOM 1574 C C . THR A 1 199 ? 15.291 -12.169 -25.466 1.00 87.12 199 THR A C 1
ATOM 1576 O O . THR A 1 199 ? 14.661 -13.185 -25.753 1.00 87.12 199 THR A O 1
ATOM 1579 N N . LYS A 1 200 ? 16.347 -12.207 -24.643 1.00 90.38 200 LYS A N 1
ATOM 1580 C CA . LYS A 1 200 ? 16.861 -13.429 -24.006 1.00 90.38 200 LYS A CA 1
ATOM 1581 C C . LYS A 1 200 ? 16.040 -13.879 -22.787 1.00 90.38 200 LYS A C 1
ATOM 1583 O O . LYS A 1 200 ? 16.450 -14.828 -22.125 1.00 90.38 200 LYS A O 1
ATOM 1588 N N . LYS A 1 201 ? 14.910 -13.222 -22.475 1.00 87.00 201 LYS A N 1
ATOM 1589 C CA . LYS A 1 201 ? 14.043 -13.499 -21.311 1.00 87.00 201 LYS A CA 1
ATOM 1590 C C . LYS A 1 201 ? 14.798 -13.524 -19.975 1.00 87.00 201 LYS A C 1
ATOM 1592 O O . LYS A 1 201 ? 14.434 -14.265 -19.063 1.00 87.00 201 LYS A O 1
ATOM 1597 N N . LYS A 1 202 ? 15.864 -12.730 -19.857 1.00 85.00 202 LYS A N 1
ATOM 1598 C CA . LYS A 1 202 ? 16.627 -12.601 -18.612 1.00 85.00 202 LYS A CA 1
ATOM 1599 C C . LYS A 1 202 ? 15.876 -11.715 -17.624 1.00 85.00 202 LYS A C 1
ATOM 1601 O O . LYS A 1 202 ? 15.119 -10.831 -18.025 1.00 85.00 202 LYS A O 1
ATOM 1606 N N . ASP A 1 203 ? 16.104 -11.931 -16.329 1.00 83.75 203 ASP A N 1
ATOM 1607 C CA . ASP A 1 203 ? 15.558 -11.031 -15.319 1.00 83.75 203 ASP A CA 1
ATOM 1608 C C . ASP A 1 203 ? 16.309 -9.697 -15.341 1.00 83.75 203 ASP A C 1
ATOM 1610 O O . ASP A 1 203 ? 17.450 -9.588 -14.887 1.00 83.75 203 ASP A O 1
ATOM 1614 N N . LEU A 1 204 ? 15.645 -8.677 -15.881 1.00 81.25 204 LEU A N 1
ATOM 1615 C CA . LEU A 1 204 ? 16.183 -7.327 -15.965 1.00 81.25 204 LEU A CA 1
ATOM 1616 C C . LEU A 1 204 ? 16.469 -6.708 -14.599 1.00 81.25 204 LEU A C 1
ATOM 1618 O O . LEU A 1 204 ? 17.388 -5.909 -14.511 1.00 81.25 204 LEU A O 1
ATOM 1622 N N . HIS A 1 205 ? 15.731 -7.055 -13.541 1.00 81.44 205 HIS A N 1
ATOM 1623 C CA . HIS A 1 205 ? 15.997 -6.487 -12.219 1.00 81.44 205 HIS A CA 1
ATOM 1624 C C . HIS A 1 205 ? 17.327 -6.990 -11.665 1.00 81.44 205 HIS A C 1
ATOM 1626 O O . HIS A 1 205 ? 18.132 -6.192 -11.198 1.00 81.44 205 HIS A O 1
ATOM 1632 N N . ILE A 1 206 ? 17.575 -8.299 -11.775 1.00 85.31 206 ILE A N 1
ATOM 1633 C CA . ILE A 1 206 ? 18.843 -8.911 -11.357 1.00 85.31 206 ILE A CA 1
ATOM 1634 C C . ILE A 1 206 ? 19.985 -8.379 -12.219 1.00 85.31 206 ILE A C 1
ATOM 1636 O O . ILE A 1 206 ? 21.034 -8.020 -11.694 1.00 85.31 206 ILE A O 1
ATOM 1640 N N . PHE A 1 207 ? 19.769 -8.298 -13.534 1.00 86.06 207 PHE A N 1
ATOM 1641 C CA . PHE A 1 207 ? 20.761 -7.752 -14.451 1.00 86.06 207 PHE A CA 1
ATOM 1642 C C . PHE A 1 207 ? 21.120 -6.304 -14.101 1.00 86.06 207 PHE A C 1
ATOM 1644 O O . PHE A 1 207 ? 22.294 -6.009 -13.930 1.00 86.06 207 PHE A O 1
ATOM 1651 N N . LEU A 1 208 ? 20.134 -5.416 -13.951 1.00 83.69 208 LEU A N 1
ATOM 1652 C CA . LEU A 1 208 ? 20.375 -4.008 -13.625 1.00 83.69 208 LEU A CA 1
ATOM 1653 C C . LEU A 1 208 ? 21.050 -3.849 -12.258 1.00 83.69 208 LEU A C 1
ATOM 1655 O O . LEU A 1 208 ? 21.973 -3.054 -12.139 1.00 83.69 208 LEU A O 1
ATOM 1659 N N . ALA A 1 209 ? 20.647 -4.634 -11.255 1.00 86.62 209 ALA A N 1
ATOM 1660 C CA . ALA A 1 209 ? 21.284 -4.623 -9.939 1.00 86.62 209 ALA A CA 1
ATOM 1661 C C . ALA A 1 209 ? 22.752 -5.076 -9.980 1.00 86.62 209 ALA A C 1
ATOM 1663 O O . ALA A 1 209 ? 23.529 -4.659 -9.135 1.00 86.62 209 ALA A O 1
ATOM 1664 N N . SER A 1 210 ? 23.143 -5.907 -10.952 1.00 87.75 210 SER A N 1
ATOM 1665 C CA . SER A 1 210 ? 24.535 -6.336 -11.116 1.00 87.75 210 SER A CA 1
ATOM 1666 C C . SER A 1 210 ? 25.410 -5.326 -11.869 1.00 87.75 210 SER A C 1
ATOM 1668 O O . SER A 1 210 ? 26.590 -5.603 -12.067 1.00 87.75 210 SER A O 1
ATOM 1670 N N . GLN A 1 211 ? 24.834 -4.243 -12.399 1.00 82.50 211 GLN A N 1
ATOM 1671 C CA . GLN A 1 211 ? 25.564 -3.194 -13.127 1.00 82.50 211 GLN A CA 1
ATOM 1672 C C . GLN A 1 211 ? 25.856 -1.959 -12.255 1.00 82.50 211 GLN A C 1
ATOM 1674 O O . GLN A 1 211 ? 26.418 -0.990 -12.763 1.00 82.50 211 GLN A O 1
ATOM 1679 N N . VAL A 1 212 ? 25.451 -1.981 -10.981 1.00 66.75 212 VAL A N 1
ATOM 1680 C CA . VAL A 1 212 ? 25.629 -0.911 -9.984 1.00 66.75 212 VAL A CA 1
ATOM 1681 C C . VAL A 1 212 ? 26.543 -1.417 -8.878 1.00 66.75 212 VAL A C 1
ATOM 1683 O O . VAL A 1 212 ? 27.413 -0.631 -8.448 1.00 66.75 212 VAL A O 1
#

InterPro domains:
  IPR001098 DNA-directed DNA polymerase, family A, palm domain [PF00476] (23-212)
  IPR002298 DNA polymerase A [PTHR10133] (23-211)
  IPR043502 DNA/RNA polymerase superfamily [SSF56672] (5-212)

Sequence (212 aa):
MFVGITLRGLRVDENGLNKFVDEQQTQLQTELDCLGCTLQQVNSSQKLEAHLRQLNINGMDKCLQLWPRTKNARQLALSAEALQEFLFKENFCLSHECQEGFSRSFKVKNVLSDVTTVKKLQKFIQNNQPFPSWDIFGAATGRIPTRKPALNSTPRMSSFRSVVQAPKDHAFIICDYCRIEIGIIAAISADITMLQNLTKKKDLHIFLASQV

Secondary structure (DSSP, 8-state):
------PPPPEE-HHHHHHHHHHHHHHHHHHHHHTT--HHHHT-HHHHHHHHHHTT-TTHHHHHHHS-B-TTT--B--SHHHHHHHHHHS-----HHHHHHHHHHHHHHHHHHHHHHHHHHHTTEETTEE-PE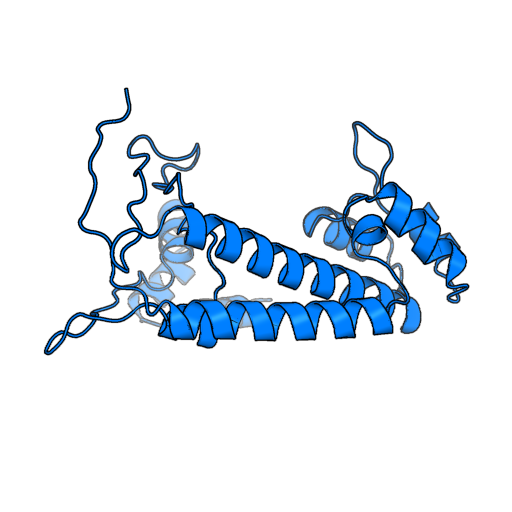E-TT--TTS---EESS-GGGS---HHHHTTEEPPTT--------TTHHHHHHHHHHT-HHHHHHHHTT--HHHHHHTT-

Radius of gyration: 21.97 Å; chains: 1; bounding box: 52×49×53 Å

Organism: NCBI:txid2358489

pLDDT: mean 84.89, std 9.15, range [38.91, 95.5]